Protein AF-0000000087027478 (afdb_homodimer)

Radius of gyration: 16.5 Å; Cα contacts (8 Å, |Δi|>4): 423; chains: 2; bounding box: 35×44×40 Å

InterPro domains:
  IPR011008 Dimeric alpha-beta barrel [SSF54909] (3-98)
  IPR013097 Stress responsive alpha+beta-barrel [PF07876] (5-97)
  IPR013097 Stress responsive alpha+beta-barrel [PS51502] (4-96)
  IPR013097 Stress responsive alpha+beta-barrel [SM00886] (4-98)
  IPR044662 Stress-response A/B barrel domain-containing protein HS1/DABB1-like [PTHR33178] (3-101)

pLDDT: mean 93.44, std 7.03, range [52.25, 98.31]

Foldseek 3Di:
DQFKKKKKWFAWDPPFPVVVLVVLVVVLLVVQPQWPDKDKDFDDDDDCVVCVRTTMMIMTGGRYVVSVVCSCPDPSNVVSVVVVVVGTDDMDIDMDDDDDPDDDD/DQFKKKKKWFAWDPPFPVVVLVVLVVVLLVVQPQWPDKDKDFDDDDDCVVCVRTTMMIMTTGRYVVSVVCSCPDPSNVVSVVVVVVGTDDMDIDMDDDDDPDDDD

Organism: Hibiscus syriacus (NCBI:txid106335)

Solvent-accessible surface area (backbone atoms only — not comparable to full-atom values): 10859 Å² total; per-residue (Å²): 126,73,19,19,35,45,37,37,37,31,16,66,34,94,84,44,61,58,68,59,53,51,52,50,49,54,51,49,51,73,72,34,80,50,50,38,24,32,36,33,32,56,26,85,76,58,60,60,80,39,28,68,70,37,36,36,42,37,41,35,33,17,79,31,66,67,38,44,53,49,48,62,67,31,68,68,44,49,56,46,50,57,57,51,59,72,37,46,68,43,68,37,43,47,51,24,56,32,44,66,80,36,67,67,124,124,71,20,19,34,45,37,38,39,29,16,65,35,92,86,44,63,58,68,60,51,52,52,50,49,54,51,51,52,72,72,35,81,53,51,37,22,32,36,34,32,56,26,85,75,58,60,60,80,38,27,67,70,39,36,37,42,37,42,35,35,20,76,32,66,67,38,45,52,50,48,62,66,31,68,70,45,48,56,46,48,57,56,52,59,72,37,46,69,42,68,38,42,46,51,24,57,32,44,65,80,36,66,67,122

Nearest PDB structures (foldseek):
  1rjj-assembly1_B  TM=8.114E-01  e=2.551E-12  Arabidopsis thaliana
  5b0d-assembly1_B  TM=8.702E-01  e=1.758E-09  Cannabis sativa
  1q53-assembly1_B  TM=8.095E-01  e=2.148E-09  Arabidopsis thaliana
  2qyc-assembly1_A  TM=7.670E-01  e=3.779E-08  Bordetella bronchiseptica RB50
  3bgu-assembly1_A  TM=8.390E-01  e=3.648E-07  Thermobifida fusca YX

Secondary structure (DSSP, 8-state):
---EEEEEEEEE-TT--HHHHHHHHHHHHHH-TT--EEEEEE--SS-HHHHTT--EEEEEEESSHHHHHHHHHSHHHHHHHHHHHHHEEEEEEEEEEEEEEE---/---EEEEEEEEE-TT--HHHHHHHHHHHHHH-TT--EEEEEE--SS-HHHHTT--EEEEEEESSHHHHHHHHHSHHHHHHHHHHHHHEEEEEEEEEEEEEEE---

Sequence (210 aa):
MAGFKHLVIVKFKADCPVDDILKGMEKLVSEIDAVKSFEWGQDIESEEMLRQGFTHAFLMSFDSKAEYTAFVGHPSHVEFSATFSGAIDKIVLLDFPCVVAKASAMAGFKHLVIVKFKADCPVDDILKGMEKLVSEIDAVKSFEWGQDIESEEMLRQGFTHAFLMSFDSKAEYTAFVGHPSHVEFSATFSGAIDKIVLLDFPCVVAKASA

Structure (mmCIF, N/CA/C/O backbone):
data_AF-0000000087027478-model_v1
#
loop_
_entity.id
_entity.type
_entity.pdbx_description
1 polymer 'Ricin-agglutinin family protein'
#
loop_
_atom_site.group_PDB
_atom_site.id
_atom_site.type_symbol
_atom_site.label_atom_id
_atom_site.label_alt_id
_atom_site.label_comp_id
_atom_site.label_asym_id
_atom_site.label_entity_id
_atom_site.label_seq_id
_atom_site.pdbx_PDB_ins_code
_atom_site.Cartn_x
_atom_site.Cartn_y
_atom_site.Cartn_z
_atom_site.occupancy
_atom_site.B_iso_or_equiv
_atom_site.auth_seq_id
_atom_site.auth_comp_id
_atom_site.auth_asym_id
_atom_site.auth_atom_id
_atom_site.pdbx_PDB_model_num
ATOM 1 N N . MET A 1 1 ? 7.391 7.082 -16.875 1 52.75 1 MET A N 1
ATOM 2 C CA . MET A 1 1 ? 7.516 6.41 -15.578 1 52.75 1 MET A CA 1
ATOM 3 C C . MET A 1 1 ? 6.262 6.613 -14.734 1 52.75 1 MET A C 1
ATOM 5 O O . MET A 1 1 ? 5.621 7.664 -14.812 1 52.75 1 MET A O 1
ATOM 9 N N . ALA A 1 2 ? 5.551 5.523 -14.227 1 67.75 2 ALA A N 1
ATOM 10 C CA . ALA A 1 2 ? 4.176 5.578 -13.75 1 67.75 2 ALA A CA 1
ATOM 11 C C . ALA A 1 2 ? 4.07 6.422 -12.477 1 67.75 2 ALA A C 1
ATOM 13 O O . ALA A 1 2 ? 2.998 6.516 -11.875 1 67.75 2 ALA A O 1
ATOM 14 N N . GLY A 1 3 ? 5.289 7.18 -12.266 1 92.19 3 GLY A N 1
ATOM 15 C CA . GLY A 1 3 ? 5.199 8.125 -11.164 1 92.19 3 GLY A CA 1
ATOM 16 C C . GLY A 1 3 ? 5.848 7.617 -9.891 1 92.19 3 GLY A C 1
ATOM 17 O O . GLY A 1 3 ? 6.695 6.719 -9.938 1 92.19 3 GLY A O 1
ATOM 18 N N . PHE A 1 4 ? 5.738 8.344 -8.859 1 97.12 4 PHE A N 1
ATOM 19 C CA . PHE A 1 4 ? 6.32 8.055 -7.559 1 97.12 4 PHE A CA 1
ATOM 20 C C . PHE A 1 4 ? 5.23 7.926 -6.496 1 97.12 4 PHE A C 1
ATOM 22 O O . PHE A 1 4 ? 4.285 8.711 -6.473 1 97.12 4 PHE A O 1
ATOM 29 N N . LYS A 1 5 ? 5.379 6.875 -5.672 1 97.5 5 LYS A N 1
ATOM 30 C CA . LYS A 1 5 ? 4.344 6.598 -4.68 1 97.5 5 LYS A CA 1
ATOM 31 C C . LYS A 1 5 ? 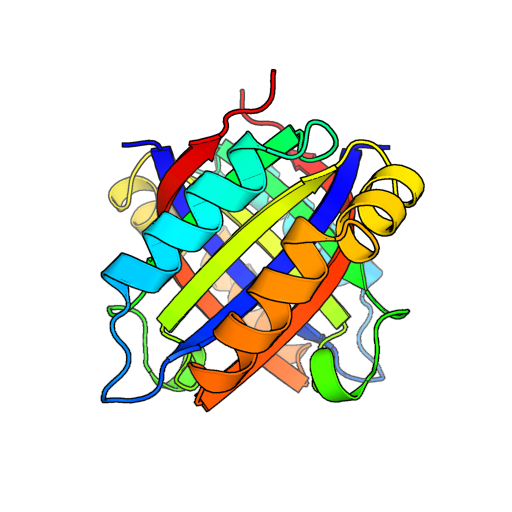4.895 6.719 -3.264 1 97.5 5 LYS A C 1
ATOM 33 O O . LYS A 1 5 ? 6.039 6.332 -3.004 1 97.5 5 LYS A O 1
ATOM 38 N N . HIS A 1 6 ? 4.105 7.266 -2.412 1 97.75 6 HIS A N 1
ATOM 39 C CA . HIS A 1 6 ? 4.285 7.266 -0.966 1 97.75 6 HIS A CA 1
ATOM 40 C C . HIS A 1 6 ? 3.205 6.438 -0.276 1 97.75 6 HIS A C 1
ATOM 42 O O . HIS A 1 6 ? 2.049 6.855 -0.2 1 97.75 6 HIS A O 1
ATOM 48 N N . LEU A 1 7 ? 3.578 5.281 0.179 1 98.31 7 LEU A N 1
ATOM 49 C CA . LEU A 1 7 ? 2.666 4.332 0.81 1 98.31 7 LEU A CA 1
ATOM 50 C C . LEU A 1 7 ? 2.92 4.25 2.311 1 98.31 7 LEU A C 1
ATOM 52 O O . LEU A 1 7 ? 4.059 4.059 2.742 1 98.31 7 LEU A O 1
ATOM 56 N N . VAL A 1 8 ? 1.881 4.414 3.094 1 98 8 VAL A N 1
ATOM 57 C CA . VAL A 1 8 ? 1.964 4.34 4.547 1 98 8 VAL A CA 1
ATOM 58 C C . VAL A 1 8 ? 0.902 3.379 5.078 1 98 8 VAL A C 1
ATOM 60 O O . VAL A 1 8 ? -0.281 3.514 4.758 1 98 8 VAL A O 1
ATOM 63 N N . ILE A 1 9 ? 1.297 2.41 5.836 1 98.19 9 ILE A N 1
ATOM 64 C CA . ILE A 1 9 ? 0.337 1.605 6.582 1 98.19 9 ILE A CA 1
ATOM 65 C C . ILE A 1 9 ? 0.567 1.785 8.078 1 98.19 9 ILE A C 1
ATOM 67 O O . ILE A 1 9 ? 1.71 1.896 8.531 1 98.19 9 ILE A O 1
ATOM 71 N N . VAL A 1 10 ? -0.58 1.824 8.812 1 97.81 10 VAL A N 1
ATOM 72 C CA . VAL A 1 10 ? -0.409 2.18 10.219 1 97.81 10 VAL A CA 1
ATOM 73 C C . VAL A 1 10 ? -1.388 1.38 11.078 1 97.81 10 VAL A C 1
ATOM 75 O O . VAL A 1 10 ? -2.396 0.88 10.57 1 97.81 10 VAL A O 1
ATOM 78 N N . LYS A 1 11 ? -1.011 1.164 12.242 1 96.94 11 LYS A N 1
ATOM 79 C CA . LYS A 1 11 ? -1.904 0.909 13.367 1 96.94 11 LYS A CA 1
ATOM 80 C C . LYS A 1 11 ? -1.985 2.121 14.289 1 96.94 11 LYS A C 1
ATOM 82 O O . LYS A 1 11 ? -0.97 2.572 14.82 1 96.94 11 LYS A O 1
ATOM 87 N N . PHE A 1 12 ? -3.143 2.639 14.492 1 97.25 12 PHE A N 1
ATOM 88 C CA . PHE A 1 12 ? -3.311 3.779 15.383 1 97.25 12 PHE A CA 1
ATOM 89 C C . PHE A 1 12 ? -3.34 3.33 16.844 1 97.25 12 PHE A C 1
ATOM 91 O O . PHE A 1 12 ? -3.73 2.199 17.141 1 97.25 12 PHE A O 1
ATOM 98 N N . LYS A 1 13 ? -2.953 4.27 17.672 1 96.25 13 LYS A N 1
ATOM 99 C CA . LYS A 1 13 ? -3.105 4.031 19.094 1 96.25 13 LYS A CA 1
ATOM 100 C C . LYS A 1 13 ? -4.578 3.91 19.484 1 96.25 13 LYS A C 1
ATOM 102 O O . LYS A 1 13 ? -5.449 4.461 18.812 1 96.25 13 LYS A O 1
ATOM 107 N N . ALA A 1 14 ? -4.871 3.152 20.594 1 92.25 14 ALA A N 1
ATOM 108 C CA . ALA A 1 14 ? -6.23 2.842 21.031 1 92.25 14 ALA A CA 1
ATOM 109 C C . ALA A 1 14 ? -7.035 4.117 21.266 1 92.25 14 ALA A C 1
ATOM 111 O O . ALA A 1 14 ? -8.227 4.176 20.953 1 92.25 14 ALA A O 1
ATOM 112 N N . ASP A 1 15 ? -6.477 5.215 21.703 1 90.38 15 ASP A N 1
ATOM 113 C CA . ASP A 1 15 ? -7.184 6.445 22.047 1 90.38 15 ASP A CA 1
ATOM 114 C C . ASP A 1 15 ? -7.035 7.492 20.938 1 90.38 15 ASP A C 1
ATOM 116 O O . ASP A 1 15 ? -7.438 8.641 21.109 1 90.38 15 ASP A O 1
ATOM 120 N N . CYS A 1 16 ? -6.629 7.039 19.812 1 90.12 16 CYS A N 1
ATOM 121 C CA . CYS A 1 16 ? -6.391 7.988 18.734 1 90.12 16 CYS A CA 1
ATOM 122 C C . CYS A 1 16 ? -7.703 8.414 18.078 1 90.12 16 CYS A C 1
ATOM 124 O O . CYS A 1 16 ? -8.523 7.566 17.719 1 90.12 16 CYS A O 1
ATOM 126 N N . PRO A 1 17 ? -7.91 9.711 18.047 1 92.5 17 PRO A N 1
ATOM 127 C CA . PRO A 1 17 ? -9.047 10.172 17.234 1 92.5 17 PRO A CA 1
ATOM 128 C C . PRO A 1 17 ? -8.797 10.023 15.734 1 92.5 17 PRO A C 1
ATOM 130 O O . PRO A 1 17 ? -8.477 11 15.062 1 92.5 17 PRO A O 1
ATOM 133 N N . VAL A 1 18 ? -9.148 8.93 15.172 1 92.31 18 VAL A N 1
ATOM 134 C CA . VAL A 1 18 ? -8.805 8.555 13.805 1 92.31 18 VAL A CA 1
ATOM 135 C C . VAL A 1 18 ? -9.469 9.523 12.828 1 92.31 18 VAL A C 1
ATOM 137 O O . VAL A 1 18 ? -8.844 9.977 11.867 1 92.31 18 VAL A O 1
ATOM 140 N N . ASP A 1 19 ? -10.695 9.898 13.102 1 93.5 19 ASP A N 1
ATOM 141 C CA . ASP A 1 19 ? -11.438 10.789 12.211 1 93.5 19 ASP A CA 1
ATOM 142 C C . ASP A 1 19 ? -10.734 12.141 12.078 1 93.5 19 ASP A C 1
ATOM 144 O O . ASP A 1 19 ? -10.672 12.703 10.984 1 93.5 19 ASP A O 1
ATOM 148 N N . ASP A 1 20 ? -10.234 12.578 13.148 1 94.25 20 ASP A N 1
ATOM 149 C CA . ASP A 1 20 ? -9.531 13.859 13.125 1 94.25 20 ASP A CA 1
ATOM 150 C C . ASP A 1 20 ? -8.242 13.758 12.32 1 94.25 20 ASP A C 1
ATOM 152 O O . ASP A 1 20 ? -7.883 14.695 11.602 1 94.25 20 ASP A O 1
ATOM 156 N N . ILE A 1 21 ? -7.578 12.672 12.469 1 93.94 21 ILE A N 1
ATOM 157 C CA . ILE A 1 21 ? -6.336 12.461 11.734 1 93.94 21 ILE A CA 1
ATOM 158 C C . ILE A 1 21 ? -6.633 12.414 10.234 1 93.94 21 ILE A C 1
ATOM 160 O O . ILE A 1 21 ? -5.926 13.031 9.438 1 93.94 21 ILE A O 1
ATOM 164 N N . LEU A 1 22 ? -7.668 11.758 9.898 1 93.25 22 LEU A N 1
ATOM 165 C CA . LEU A 1 22 ? -8.055 11.633 8.5 1 93.25 22 LEU A CA 1
ATOM 166 C C . LEU A 1 22 ? -8.422 12.984 7.91 1 93.25 22 LEU A C 1
ATOM 168 O O . LEU A 1 22 ? -8.031 13.305 6.789 1 93.25 22 LEU A O 1
ATOM 172 N N . LYS A 1 23 ? -9.109 13.758 8.664 1 93.5 23 LYS A N 1
ATOM 173 C CA . LYS A 1 23 ? -9.453 15.109 8.234 1 93.5 23 LYS A CA 1
ATOM 174 C C . LYS A 1 23 ? -8.195 15.953 8.039 1 93.5 23 LYS A C 1
ATOM 176 O O . LYS A 1 23 ? -8.109 16.734 7.082 1 93.5 23 LYS A O 1
ATOM 181 N N . GLY A 1 24 ? -7.336 15.781 8.977 1 94.06 24 GLY A N 1
ATOM 182 C CA . GLY A 1 24 ? -6.066 16.484 8.852 1 94.06 24 GLY A CA 1
ATOM 183 C C . GLY A 1 24 ? -5.281 16.078 7.617 1 94.06 24 GLY A C 1
ATOM 184 O O . GLY A 1 24 ? -4.672 16.938 6.965 1 94.06 24 GLY A O 1
ATOM 185 N N . MET A 1 25 ? -5.285 14.867 7.27 1 94 25 MET A N 1
ATOM 186 C CA . MET A 1 25 ? -4.59 14.383 6.078 1 94 25 MET A CA 1
ATOM 187 C C . MET A 1 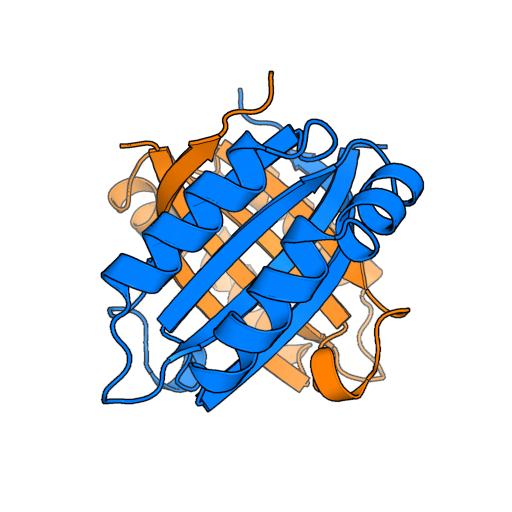25 ? -5.23 14.938 4.812 1 94 25 MET A C 1
ATOM 189 O O . MET A 1 25 ? -4.531 15.359 3.893 1 94 25 MET A O 1
ATOM 193 N N . GLU A 1 26 ? -6.512 14.859 4.797 1 93.5 26 GLU A N 1
ATOM 194 C CA . GLU A 1 26 ? -7.219 15.398 3.639 1 93.5 26 GLU A CA 1
ATOM 195 C C . GLU A 1 26 ? -6.926 16.875 3.449 1 93.5 26 GLU A C 1
ATOM 197 O O . GLU A 1 26 ? -6.727 17.344 2.322 1 93.5 26 GLU A O 1
ATOM 202 N N . LYS A 1 27 ? -6.918 17.594 4.512 1 93.12 27 LYS A N 1
ATOM 203 C CA . LYS A 1 27 ? -6.559 19 4.465 1 93.12 27 LYS A CA 1
ATOM 204 C C . LYS A 1 27 ? -5.141 19.188 3.932 1 93.12 27 LYS A C 1
ATOM 206 O O . LYS A 1 27 ? -4.902 20.047 3.078 1 93.12 27 LYS A O 1
ATOM 211 N N . LEU A 1 28 ? -4.254 18.406 4.422 1 94.5 28 LEU A N 1
ATOM 212 C CA . LEU A 1 28 ? -2.859 18.469 3.998 1 94.5 28 LEU A CA 1
ATOM 213 C C . LEU A 1 28 ? -2.744 18.312 2.486 1 94.5 28 LEU A C 1
ATOM 215 O O . LEU A 1 28 ? -2.09 19.125 1.82 1 94.5 28 LEU A 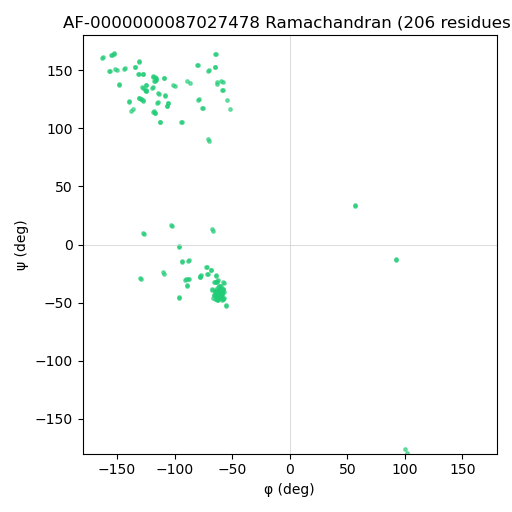O 1
ATOM 219 N N . VAL A 1 29 ? -3.34 17.281 1.955 1 93.44 29 VAL A N 1
ATOM 220 C CA . VAL A 1 29 ? -3.209 16.969 0.536 1 93.44 29 VAL A CA 1
ATOM 221 C C . VAL A 1 29 ? -3.869 18.062 -0.297 1 93.44 29 VAL A C 1
ATOM 223 O O . VAL A 1 29 ? -3.436 18.344 -1.416 1 93.44 29 VAL A O 1
ATOM 226 N N . SER A 1 30 ? -4.914 18.641 0.266 1 91.25 30 SER A N 1
ATOM 227 C CA . SER A 1 30 ? -5.602 19.719 -0.441 1 91.25 30 SER A CA 1
ATOM 228 C C . SER A 1 30 ? -4.727 20.953 -0.531 1 91.25 30 SER A C 1
ATOM 230 O O . SER A 1 30 ? -4.895 21.781 -1.437 1 91.25 30 SER A O 1
ATOM 232 N N . GLU A 1 31 ? -3.783 21.094 0.289 1 91.88 31 GLU A N 1
ATOM 233 C CA . GLU A 1 31 ? -2.943 22.281 0.371 1 91.88 31 GLU A CA 1
ATOM 234 C C . GLU A 1 31 ? -1.68 22.125 -0.47 1 91.88 31 GLU A C 1
ATOM 236 O O . GLU A 1 31 ? -0.989 23.109 -0.752 1 91.88 31 GLU A O 1
ATOM 241 N N . ILE A 1 32 ? -1.403 20.953 -0.844 1 92.88 32 ILE A N 1
ATOM 242 C CA . ILE A 1 32 ? -0.129 20.703 -1.51 1 92.88 32 ILE A CA 1
ATOM 243 C C . ILE A 1 32 ? -0.379 20.203 -2.934 1 92.88 32 ILE A C 1
ATOM 245 O O . ILE A 1 32 ? -0.718 19.031 -3.143 1 92.88 32 ILE A O 1
ATOM 249 N N . ASP A 1 33 ? -0.03 20.953 -3.951 1 91.12 33 ASP A N 1
ATOM 250 C CA . ASP A 1 33 ? -0.31 20.672 -5.355 1 91.12 33 ASP A CA 1
ATOM 251 C C . ASP A 1 33 ? 0.523 19.5 -5.859 1 91.12 33 ASP A C 1
ATOM 253 O O . ASP A 1 33 ? 0.121 18.797 -6.789 1 91.12 33 ASP A O 1
ATOM 257 N N . ALA A 1 34 ? 1.613 19.312 -5.223 1 92.88 34 ALA A N 1
ATOM 258 C CA . ALA A 1 34 ? 2.523 18.25 -5.66 1 92.88 34 ALA A CA 1
ATOM 259 C C . ALA A 1 34 ? 1.88 16.875 -5.52 1 92.88 34 ALA A C 1
ATOM 261 O O . ALA A 1 34 ? 2.27 15.93 -6.203 1 92.88 34 ALA A O 1
ATOM 262 N N . VAL A 1 35 ? 0.942 16.75 -4.609 1 95.38 35 VAL A N 1
ATOM 263 C CA . VAL A 1 35 ? 0.222 15.492 -4.449 1 95.38 35 VAL A CA 1
ATOM 264 C C . VAL A 1 35 ? -0.806 15.336 -5.566 1 95.38 35 VAL A C 1
ATOM 266 O O . VAL A 1 35 ? -1.764 16.109 -5.648 1 95.38 35 VAL A O 1
ATOM 269 N N . LYS A 1 36 ? -0.658 14.359 -6.352 1 94.44 36 LYS A N 1
ATOM 270 C CA . LYS A 1 36 ? -1.515 14.188 -7.523 1 94.44 36 LYS A CA 1
ATOM 271 C C . LYS A 1 36 ? -2.76 13.375 -7.172 1 94.44 36 LYS A C 1
ATOM 273 O O . LYS A 1 36 ? -3.826 13.586 -7.754 1 94.44 36 LYS A O 1
ATOM 278 N N . SER A 1 37 ? -2.562 12.5 -6.352 1 94.75 37 SER A N 1
ATOM 279 C CA . SER A 1 37 ? -3.701 11.727 -5.867 1 94.75 37 SER A CA 1
ATOM 280 C C . SER A 1 37 ? -3.475 11.25 -4.438 1 94.75 37 SER A C 1
ATOM 282 O O . SER A 1 37 ? -2.334 11.141 -3.986 1 94.75 37 SER A O 1
ATOM 284 N N . PHE A 1 38 ? -4.566 11.117 -3.756 1 96.31 38 PHE A N 1
ATOM 285 C CA . PHE A 1 38 ? -4.566 10.609 -2.389 1 96.31 38 PHE A CA 1
ATOM 286 C C . PHE A 1 38 ? -5.734 9.656 -2.162 1 96.31 38 PHE A C 1
ATOM 288 O O . PHE A 1 38 ? -6.891 10.016 -2.404 1 96.31 38 PHE A O 1
ATOM 295 N N . GLU A 1 39 ? -5.422 8.461 -1.75 1 96.31 39 GLU A N 1
ATOM 296 C CA . GLU A 1 39 ? -6.422 7.453 -1.404 1 96.31 39 GLU A CA 1
ATOM 297 C C . GLU A 1 39 ? -6.07 6.754 -0.092 1 96.31 39 GLU A C 1
ATOM 299 O O . GLU A 1 39 ? -4.898 6.703 0.295 1 96.31 39 GLU A O 1
ATOM 304 N N . TRP A 1 40 ? -7.078 6.305 0.535 1 96.62 40 TRP A N 1
ATOM 305 C CA . TRP A 1 40 ? -6.848 5.598 1.79 1 96.62 40 TRP A CA 1
ATOM 306 C C . TRP A 1 40 ? -7.957 4.582 2.053 1 96.62 40 TRP A C 1
ATOM 308 O O . TRP A 1 40 ? -8.977 4.574 1.358 1 96.62 40 TRP A O 1
ATOM 318 N N . GLY A 1 41 ? -7.695 3.656 2.994 1 96.88 41 GLY A N 1
ATOM 319 C CA . GLY A 1 41 ? -8.703 2.684 3.387 1 96.88 41 GLY A CA 1
ATOM 320 C C . GLY A 1 41 ? -8.398 2.004 4.707 1 96.88 41 GLY A C 1
ATOM 321 O O . GLY A 1 41 ? -7.277 2.1 5.215 1 96.88 41 GLY A O 1
ATOM 322 N N . GLN A 1 42 ? -9.477 1.474 5.195 1 96.62 42 GLN A N 1
ATOM 323 C CA . GLN A 1 42 ? -9.383 0.736 6.453 1 96.62 42 GLN A CA 1
ATOM 324 C C . GLN A 1 42 ? -9.68 -0.745 6.242 1 96.62 42 GLN A C 1
ATOM 326 O O . GLN A 1 42 ? -10.664 -1.098 5.578 1 96.62 42 GLN A O 1
ATOM 331 N N . ASP A 1 43 ? -8.773 -1.563 6.766 1 95.62 43 ASP A N 1
ATOM 332 C CA . ASP A 1 43 ? -8.977 -3.008 6.758 1 95.62 43 ASP A CA 1
ATOM 333 C C . ASP A 1 43 ? -9.023 -3.561 8.18 1 95.62 43 ASP A C 1
ATOM 335 O O . ASP A 1 43 ? -7.996 -3.646 8.859 1 95.62 43 ASP A O 1
ATOM 339 N N . ILE A 1 44 ? -10.188 -4.023 8.469 1 88.12 44 ILE A N 1
ATOM 340 C CA . ILE A 1 44 ? -10.312 -4.652 9.781 1 88.12 44 ILE A CA 1
ATOM 341 C C . ILE A 1 44 ? -10.906 -6.051 9.633 1 88.12 44 ILE A C 1
ATOM 343 O O . ILE A 1 44 ? -11.242 -6.699 10.625 1 88.12 44 ILE A O 1
ATOM 347 N N . GLU A 1 45 ? -10.984 -6.457 8.398 1 90.31 45 GLU A N 1
ATOM 348 C CA . GLU A 1 45 ? -11.688 -7.715 8.172 1 90.31 45 GLU A CA 1
ATOM 349 C C . GLU A 1 45 ? -10.719 -8.828 7.773 1 90.31 45 GLU A C 1
ATOM 351 O O . GLU A 1 45 ? -11.031 -10.008 7.906 1 90.31 45 GLU A O 1
ATOM 356 N N . SER A 1 46 ? -9.586 -8.508 7.211 1 92.69 46 SER A N 1
ATOM 357 C CA . SER A 1 46 ? -8.617 -9.508 6.785 1 92.69 46 SER A CA 1
ATOM 358 C C . SER A 1 46 ? -8.07 -10.297 7.973 1 92.69 46 SER A C 1
ATOM 360 O O . SER A 1 46 ? -8.25 -9.891 9.125 1 92.69 46 SER A O 1
ATOM 362 N N . GLU A 1 47 ? -7.469 -11.391 7.648 1 92.62 47 GLU A N 1
ATOM 363 C CA . GLU A 1 47 ? -6.883 -12.211 8.703 1 92.62 47 GLU A CA 1
ATOM 364 C C . GLU A 1 47 ? -5.844 -11.43 9.5 1 92.62 47 GLU A C 1
ATOM 366 O O . GLU A 1 47 ? -4.941 -10.82 8.922 1 92.62 47 GLU A O 1
ATOM 371 N N . GLU A 1 48 ? -5.965 -11.539 10.758 1 91.19 48 GLU A N 1
ATOM 372 C CA . GLU A 1 48 ? -5.109 -10.773 11.664 1 91.19 48 GLU A CA 1
ATOM 373 C C . GLU A 1 48 ? -3.633 -11.062 11.398 1 91.19 48 GLU A C 1
ATOM 375 O O . GLU A 1 48 ? -2.803 -10.156 11.406 1 91.19 48 GLU A O 1
ATOM 380 N N . MET A 1 49 ? -3.287 -12.281 11.148 1 91.75 49 MET A N 1
ATOM 381 C CA . MET A 1 49 ? -1.9 -12.688 10.938 1 91.75 49 MET A CA 1
ATOM 382 C C . MET A 1 49 ? -1.313 -12 9.711 1 91.75 49 MET A C 1
ATOM 384 O O . MET A 1 49 ? -0.128 -11.664 9.688 1 91.75 49 MET A O 1
ATOM 388 N N . LEU A 1 50 ? -2.139 -11.727 8.773 1 92.75 50 LEU A N 1
ATOM 389 C CA . LEU A 1 50 ? -1.662 -11.125 7.535 1 92.75 50 LEU A CA 1
ATOM 390 C C . LEU A 1 50 ? -1.641 -9.602 7.648 1 92.75 50 LEU A C 1
ATOM 392 O O . LEU A 1 50 ? -0.823 -8.938 7.008 1 92.75 50 LEU A O 1
ATOM 396 N N . ARG A 1 51 ? -2.508 -9.078 8.438 1 95.69 51 ARG A N 1
ATOM 397 C CA . ARG A 1 51 ? -2.516 -7.637 8.648 1 95.69 51 ARG A CA 1
ATOM 398 C C . ARG A 1 51 ? -1.408 -7.215 9.609 1 95.69 51 ARG A C 1
ATOM 400 O O . ARG A 1 51 ? -0.972 -6.062 9.594 1 95.69 51 ARG A O 1
ATOM 407 N N . GLN A 1 52 ? -1.043 -8.109 10.477 1 95.88 52 GLN A N 1
ATOM 408 C CA . GLN A 1 52 ? 0.006 -7.898 11.469 1 95.88 52 GLN A CA 1
ATOM 409 C C . GLN A 1 52 ? -0.293 -6.676 12.328 1 95.88 52 GLN A C 1
ATOM 411 O O . GLN A 1 52 ? 0.614 -5.914 12.672 1 95.88 52 GLN A O 1
ATOM 416 N N . GLY A 1 53 ? -1.548 -6.418 12.594 1 95.69 53 GLY A N 1
ATOM 417 C CA . GLY A 1 53 ? -1.983 -5.359 13.492 1 95.69 53 GLY A CA 1
ATOM 418 C C . GLY A 1 53 ? -2.26 -4.051 12.781 1 95.69 53 GLY A C 1
ATOM 419 O O . GLY A 1 53 ? -2.834 -3.129 13.367 1 95.69 53 GLY A O 1
ATOM 420 N N . PHE A 1 54 ? -1.85 -3.936 11.586 1 97.75 54 PHE A N 1
ATOM 421 C CA . PHE A 1 54 ? -2.123 -2.721 10.828 1 97.75 54 PHE A CA 1
ATOM 422 C C . PHE A 1 54 ? -3.602 -2.621 10.477 1 97.75 54 PHE A C 1
ATOM 424 O O . PHE A 1 54 ? -4.266 -3.639 10.258 1 97.75 54 PHE A O 1
ATOM 431 N N . THR A 1 55 ? -4.055 -1.367 10.375 1 96.88 55 THR A N 1
ATOM 432 C CA . THR A 1 55 ? -5.492 -1.201 10.172 1 96.88 55 THR A CA 1
ATOM 433 C C . THR A 1 55 ? -5.762 -0.266 8.992 1 96.88 55 THR A C 1
ATOM 435 O O . THR A 1 55 ? -6.836 -0.312 8.391 1 96.88 55 THR A O 1
ATOM 438 N N . HIS A 1 56 ? -4.875 0.656 8.727 1 97.81 56 HIS A N 1
ATOM 439 C CA . HIS A 1 56 ? -5.121 1.668 7.707 1 97.81 56 HIS A CA 1
ATOM 440 C C . HIS A 1 56 ? -3.977 1.729 6.703 1 97.81 56 HIS A C 1
ATOM 442 O O . HIS A 1 56 ? -2.812 1.549 7.07 1 97.81 56 HIS A O 1
ATOM 448 N N . ALA A 1 57 ? -4.328 2.014 5.516 1 98.25 57 ALA A N 1
ATOM 449 C CA . ALA A 1 57 ? -3.371 2.273 4.445 1 98.25 57 ALA A CA 1
ATOM 450 C C . ALA A 1 57 ? -3.625 3.633 3.799 1 98.25 57 ALA A C 1
ATOM 452 O O . ALA A 1 57 ? -4.777 4.012 3.57 1 98.25 57 ALA A O 1
ATOM 453 N N . PHE A 1 58 ? -2.57 4.355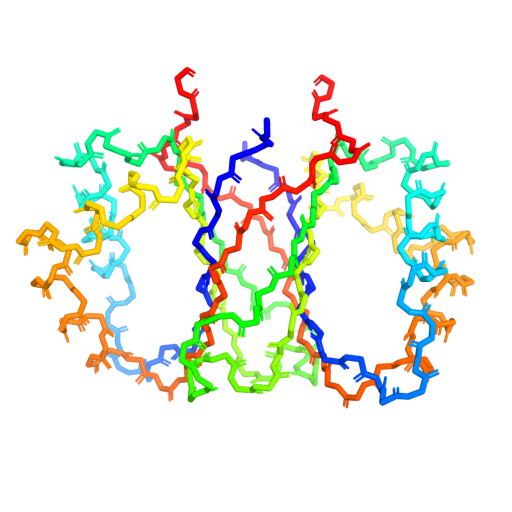 3.549 1 97.5 58 PHE A N 1
ATOM 454 C CA . PHE A 1 58 ? -2.588 5.641 2.859 1 97.5 58 PHE A CA 1
ATOM 455 C C . PHE A 1 58 ? -1.661 5.621 1.65 1 97.5 58 PHE A C 1
ATOM 457 O O . PHE A 1 58 ? -0.511 5.188 1.751 1 97.5 58 PHE A O 1
ATOM 464 N N . LEU A 1 59 ? -2.174 6.07 0.569 1 97.31 59 LEU A N 1
ATOM 465 C CA . LEU A 1 59 ? -1.389 6.098 -0.66 1 97.31 59 LEU A CA 1
ATOM 466 C C . LEU A 1 59 ? -1.467 7.469 -1.324 1 97.31 59 LEU A C 1
ATOM 468 O O . LEU A 1 59 ? -2.559 7.957 -1.618 1 97.31 59 LEU A O 1
ATOM 472 N N . MET A 1 60 ? -0.312 8.016 -1.577 1 96.94 60 MET A N 1
ATOM 473 C CA . MET A 1 60 ? -0.186 9.258 -2.332 1 96.94 60 MET A CA 1
ATOM 474 C C . MET A 1 60 ? 0.628 9.047 -3.604 1 96.94 60 MET A C 1
ATOM 476 O O . MET A 1 60 ? 1.605 8.289 -3.602 1 96.94 60 MET A O 1
ATOM 480 N N . SER A 1 61 ? 0.21 9.75 -4.598 1 96.62 61 SER A N 1
ATOM 481 C CA . SER A 1 61 ? 0.931 9.688 -5.863 1 96.62 61 SER A CA 1
ATOM 482 C C . SER A 1 61 ? 1.547 11.031 -6.219 1 96.62 61 SER A C 1
ATOM 484 O O . SER A 1 61 ? 0.937 12.078 -5.992 1 96.62 61 SER A O 1
ATOM 486 N N . PHE A 1 62 ? 2.695 10.922 -6.793 1 96.94 62 PHE A N 1
ATOM 487 C CA . PHE A 1 62 ? 3.449 12.062 -7.293 1 96.94 62 PHE A CA 1
ATOM 488 C C . PHE A 1 62 ? 3.928 11.812 -8.719 1 96.94 62 PHE A C 1
ATOM 490 O O . PHE A 1 62 ? 4.098 10.664 -9.133 1 96.94 62 PHE A O 1
ATOM 497 N N . ASP A 1 63 ? 4.195 12.859 -9.438 1 95.31 63 ASP A N 1
ATOM 498 C CA . ASP A 1 63 ? 4.68 12.695 -10.805 1 95.31 63 ASP A CA 1
ATOM 499 C C . ASP A 1 63 ? 6.156 12.312 -10.82 1 95.31 63 ASP A C 1
ATOM 501 O O . ASP A 1 63 ? 6.641 11.727 -11.797 1 95.31 63 ASP A O 1
ATOM 505 N N . SER A 1 64 ? 6.852 12.688 -9.805 1 95.38 64 SER A N 1
ATOM 506 C CA . SER A 1 64 ? 8.281 12.43 -9.742 1 95.38 64 SER A CA 1
ATOM 507 C C . SER A 1 64 ? 8.773 12.375 -8.297 1 95.38 64 SER A C 1
ATOM 509 O O . SER A 1 64 ? 8.07 12.812 -7.383 1 95.38 64 SER A O 1
ATOM 511 N N . LYS A 1 65 ? 9.953 11.797 -8.172 1 95.69 65 LYS A N 1
ATOM 512 C CA . LYS A 1 65 ? 10.594 11.789 -6.859 1 95.69 65 LYS A CA 1
ATOM 513 C C . LYS A 1 65 ? 10.828 13.211 -6.355 1 95.69 65 LYS A C 1
ATOM 515 O O . LYS A 1 65 ? 10.75 13.469 -5.152 1 95.69 65 LYS A O 1
ATOM 520 N N . ALA A 1 66 ? 11.148 14.117 -7.277 1 95.81 66 ALA A N 1
ATOM 521 C CA . ALA A 1 66 ? 11.367 15.516 -6.91 1 95.81 66 ALA A CA 1
ATOM 522 C C . ALA A 1 66 ? 10.125 16.109 -6.266 1 95.81 66 ALA A C 1
ATOM 524 O O . ALA A 1 66 ? 10.227 16.828 -5.266 1 95.81 66 ALA A O 1
ATOM 525 N N . GLU A 1 67 ? 8.977 15.867 -6.789 1 96 67 GLU A N 1
ATOM 526 C CA . GLU A 1 67 ? 7.727 16.359 -6.215 1 96 67 GLU A CA 1
ATOM 527 C C . GLU A 1 67 ? 7.473 15.75 -4.84 1 96 67 GLU A C 1
ATOM 529 O O . GLU A 1 67 ? 6.988 16.422 -3.934 1 96 67 GLU A O 1
ATOM 534 N N . TYR A 1 68 ? 7.805 14.508 -4.707 1 96.75 68 TYR A N 1
ATOM 535 C CA . TYR A 1 68 ? 7.715 13.859 -3.402 1 96.75 68 TYR A CA 1
ATOM 536 C C . TYR A 1 68 ? 8.633 14.531 -2.393 1 96.75 68 TYR A C 1
ATOM 538 O O . TYR A 1 68 ? 8.219 14.82 -1.265 1 96.75 68 TYR A O 1
ATOM 546 N N . THR A 1 69 ? 9.805 14.773 -2.809 1 96 69 THR A N 1
ATOM 547 C CA . THR A 1 69 ? 10.773 15.43 -1.932 1 96 69 THR A CA 1
ATOM 548 C C . THR A 1 69 ? 10.273 16.812 -1.512 1 96 69 THR A C 1
ATOM 550 O O . THR A 1 69 ? 10.414 17.203 -0.351 1 96 69 THR A O 1
ATOM 553 N N . ALA A 1 70 ? 9.648 17.531 -2.428 1 95.44 70 ALA A N 1
ATOM 554 C CA . ALA A 1 70 ? 9.055 18.828 -2.113 1 95.44 70 ALA A CA 1
ATOM 555 C C . ALA A 1 70 ? 7.93 18.672 -1.091 1 95.44 70 ALA A C 1
ATOM 557 O O . ALA A 1 70 ? 7.797 19.5 -0.179 1 95.44 70 ALA A O 1
ATOM 558 N N . PHE A 1 71 ? 7.141 17.703 -1.279 1 96.5 71 PHE A N 1
ATOM 559 C CA . PHE A 1 71 ? 6.055 17.391 -0.356 1 96.5 71 PHE A CA 1
ATOM 560 C C . PHE A 1 71 ? 6.594 17.125 1.044 1 96.5 71 PHE A C 1
ATOM 562 O O . PHE A 1 71 ? 6.086 17.656 2.025 1 96.5 71 PHE A O 1
ATOM 569 N N . VAL A 1 72 ? 7.637 16.312 1.186 1 95.44 72 VAL A N 1
ATOM 570 C CA . VAL A 1 72 ? 8.219 15.922 2.463 1 95.44 72 VAL A CA 1
ATOM 571 C C . VAL A 1 72 ? 8.758 17.156 3.188 1 95.44 72 VAL A C 1
ATOM 573 O O . VAL A 1 72 ? 8.648 17.266 4.41 1 95.44 72 VAL A O 1
ATOM 576 N N . GLY A 1 73 ? 9.273 18.031 2.439 1 95.31 73 GLY A N 1
ATOM 577 C CA . GLY A 1 73 ? 9.875 19.219 3.021 1 95.31 73 GLY A CA 1
ATOM 578 C C . GLY A 1 73 ? 8.891 20.344 3.242 1 95.31 73 GLY A C 1
ATOM 579 O O . GLY A 1 73 ? 9.219 21.359 3.873 1 95.31 73 GLY A O 1
ATOM 580 N N . HIS A 1 74 ? 7.73 20.297 2.707 1 95.75 74 HIS A N 1
ATOM 581 C CA . HIS A 1 74 ? 6.73 21.344 2.854 1 95.75 74 HIS A CA 1
ATOM 582 C C . HIS A 1 74 ? 6.371 21.562 4.32 1 95.75 74 HIS A C 1
ATOM 584 O O . HIS A 1 74 ? 6.203 20.594 5.074 1 95.75 74 HIS A O 1
ATOM 590 N N . PRO A 1 75 ? 6.18 22.781 4.766 1 95.19 75 PRO A N 1
ATOM 591 C CA . PRO A 1 75 ? 5.883 23.078 6.172 1 95.19 75 PRO A CA 1
ATOM 592 C C . PRO A 1 75 ? 4.621 22.375 6.664 1 95.19 75 PRO A C 1
ATOM 594 O O . PRO A 1 75 ? 4.59 21.875 7.793 1 95.19 75 PRO A O 1
ATOM 597 N N . SER A 1 76 ? 3.645 22.344 5.879 1 94.69 76 SER A N 1
ATOM 598 C CA . SER A 1 76 ? 2.396 21.688 6.258 1 94.69 76 SER A CA 1
ATOM 599 C C . SER A 1 76 ? 2.613 20.203 6.527 1 94.69 76 SER A C 1
ATOM 601 O O . SER A 1 76 ? 2.029 19.641 7.457 1 94.69 76 SER A O 1
ATOM 603 N N . HIS A 1 77 ? 3.371 19.531 5.695 1 96.06 77 HIS A N 1
ATOM 604 C CA . HIS A 1 77 ? 3.648 18.109 5.906 1 96.06 77 HIS A CA 1
ATOM 605 C C . HIS A 1 77 ? 4.473 17.891 7.172 1 96.06 77 HIS A C 1
ATOM 607 O O . HIS A 1 77 ? 4.219 16.953 7.93 1 96.06 77 HIS A O 1
ATOM 613 N N . VAL A 1 78 ? 5.484 18.719 7.375 1 94.81 78 VAL A N 1
ATOM 614 C CA . VAL A 1 78 ? 6.332 18.594 8.555 1 94.81 78 VAL A CA 1
ATOM 615 C C . VAL A 1 78 ? 5.48 18.688 9.82 1 94.81 78 VAL A C 1
ATOM 617 O O . VAL A 1 7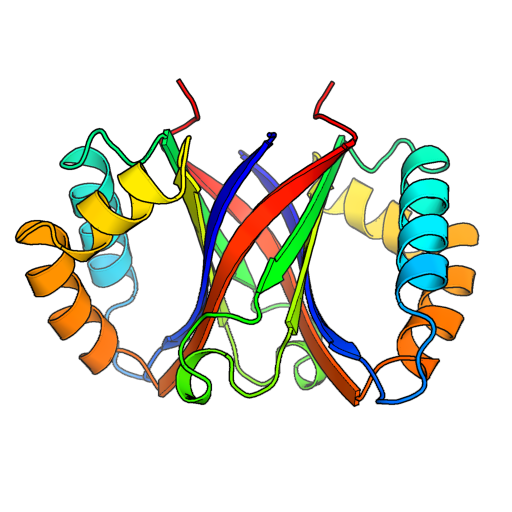8 ? 5.609 17.859 10.727 1 94.81 78 VAL A O 1
ATOM 620 N N . GLU A 1 79 ? 4.613 19.656 9.828 1 93.56 79 GLU A N 1
ATOM 621 C CA . GLU A 1 79 ? 3.727 19.844 10.969 1 93.56 79 GLU A CA 1
ATOM 622 C C . GLU A 1 79 ? 2.801 18.641 11.148 1 93.56 79 GLU A C 1
ATOM 624 O O . GLU A 1 79 ? 2.646 18.125 12.258 1 93.56 79 GLU A O 1
ATOM 629 N N . PHE A 1 80 ? 2.213 18.219 10.109 1 95.19 80 PHE A N 1
ATOM 630 C CA . PHE A 1 80 ? 1.278 17.109 10.18 1 95.19 80 PHE A CA 1
ATOM 631 C C . PHE A 1 80 ? 1.992 15.82 10.594 1 95.19 80 PHE A C 1
ATOM 633 O O . PHE A 1 80 ? 1.455 15.031 11.375 1 95.19 80 PHE A O 1
ATOM 640 N N . SER A 1 81 ? 3.182 15.602 10.055 1 93.88 81 SER A N 1
ATOM 641 C CA . SER A 1 81 ? 3.945 14.391 10.336 1 93.88 81 SER A CA 1
ATOM 642 C C . SER A 1 81 ? 4.211 14.234 11.828 1 93.88 81 SER A C 1
ATOM 644 O O . SER A 1 81 ? 4.184 13.125 12.359 1 93.88 81 SER A O 1
ATOM 646 N N . ALA A 1 82 ? 4.465 15.297 12.492 1 92.19 82 ALA A N 1
ATOM 647 C CA . ALA A 1 82 ? 4.68 15.273 13.938 1 92.19 82 ALA A CA 1
ATOM 648 C C . ALA A 1 82 ? 3.42 14.812 14.664 1 92.19 82 ALA A C 1
ATOM 650 O O . ALA A 1 82 ? 3.488 13.961 15.562 1 92.19 82 ALA A O 1
ATOM 651 N N . THR A 1 83 ? 2.33 15.391 14.258 1 91.25 83 THR A N 1
ATOM 652 C CA . THR A 1 83 ? 1.048 15 14.836 1 91.25 83 THR A CA 1
ATOM 653 C C . THR A 1 83 ? 0.738 13.539 14.539 1 91.25 83 THR A C 1
ATOM 655 O O . THR A 1 83 ? 0.333 12.789 15.43 1 91.25 83 THR A O 1
ATOM 658 N N . PHE A 1 84 ? 0.938 13.156 13.344 1 94.19 84 PHE A N 1
ATOM 659 C CA . PHE A 1 84 ? 0.655 11.805 12.867 1 94.19 84 PHE A CA 1
ATOM 660 C C . PHE A 1 84 ? 1.483 10.781 13.633 1 94.19 84 PHE A C 1
ATOM 662 O O . PHE A 1 84 ? 0.952 9.773 14.109 1 94.19 84 PHE A O 1
ATOM 669 N N . SER A 1 85 ? 2.713 11.047 13.836 1 92.75 85 SER A N 1
ATOM 670 C CA . SER A 1 85 ? 3.625 10.133 14.516 1 92.75 85 SER A CA 1
ATOM 671 C C . SER A 1 85 ? 3.201 9.914 15.969 1 92.75 85 SER A C 1
ATOM 673 O O . SER A 1 85 ? 3.396 8.828 16.516 1 92.75 85 SER A O 1
ATOM 675 N N . GLY A 1 86 ? 2.645 10.898 16.547 1 93.62 86 GLY A N 1
ATOM 676 C CA . GLY A 1 86 ? 2.186 10.789 17.922 1 93.62 86 GLY A CA 1
ATOM 677 C C . GLY A 1 86 ? 0.951 9.922 18.062 1 93.62 86 GLY A C 1
ATOM 678 O O . GLY A 1 86 ? 0.639 9.461 19.156 1 93.62 86 GLY A O 1
ATOM 679 N N . ALA A 1 87 ? 0.265 9.727 17 1 95.12 87 ALA A N 1
ATOM 680 C CA . ALA A 1 87 ? -1.011 9.023 17.031 1 95.12 87 ALA A CA 1
ATOM 681 C C . ALA A 1 87 ? -0.826 7.547 16.672 1 95.12 87 ALA A C 1
ATOM 683 O O . ALA A 1 87 ? -1.766 6.754 16.781 1 95.12 87 ALA A O 1
ATOM 684 N N . ILE A 1 88 ? 0.327 7.125 16.375 1 95.25 88 ILE A N 1
ATOM 685 C CA . ILE A 1 88 ? 0.527 5.828 15.727 1 95.25 88 ILE A CA 1
ATOM 686 C C . ILE A 1 88 ? 1.165 4.859 16.719 1 95.25 88 ILE A C 1
ATOM 688 O O . ILE A 1 88 ? 2.016 5.25 17.516 1 95.25 88 ILE A O 1
ATOM 692 N N . ASP A 1 89 ? 0.775 3.648 16.656 1 96.94 89 ASP A N 1
ATOM 693 C CA . ASP A 1 89 ? 1.373 2.541 17.391 1 96.94 89 ASP A CA 1
ATOM 694 C C . ASP A 1 89 ? 2.395 1.798 16.531 1 96.94 89 ASP A C 1
ATOM 696 O O . ASP A 1 89 ? 3.482 1.462 17.016 1 96.94 89 ASP A O 1
ATOM 700 N N . LYS A 1 90 ? 2.061 1.474 15.258 1 96.25 90 LYS A N 1
ATOM 701 C CA . LYS A 1 90 ? 2.918 0.85 14.258 1 96.25 90 LYS A CA 1
ATOM 702 C C . LYS A 1 90 ? 2.854 1.606 12.938 1 96.25 90 LYS A C 1
ATOM 704 O O . LYS A 1 90 ? 1.801 2.127 12.562 1 96.25 90 LYS A O 1
ATOM 709 N N . ILE A 1 91 ? 4.023 1.567 12.289 1 97.25 91 ILE A N 1
ATOM 710 C CA . ILE A 1 91 ? 4.062 2.246 11 1 97.25 91 ILE A CA 1
ATOM 711 C C . ILE A 1 91 ? 5.047 1.535 10.07 1 97.25 91 ILE A C 1
ATOM 713 O O . ILE A 1 91 ? 6.094 1.06 10.516 1 97.25 91 ILE A O 1
ATOM 717 N N . VAL A 1 92 ? 4.664 1.383 8.867 1 97.75 92 VAL A N 1
ATOM 718 C CA . VAL A 1 92 ? 5.566 1.051 7.77 1 97.75 92 VAL A CA 1
ATOM 719 C C . VAL A 1 92 ? 5.383 2.047 6.625 1 97.75 92 VAL A C 1
ATOM 721 O O . VAL A 1 92 ? 4.254 2.404 6.285 1 97.75 92 VAL A O 1
ATOM 724 N N . LEU A 1 93 ? 6.496 2.488 6.125 1 97.44 93 LEU A N 1
ATOM 725 C CA . LEU A 1 93 ? 6.484 3.42 5.004 1 97.44 93 LEU A CA 1
ATOM 726 C C . LEU A 1 93 ? 7.32 2.891 3.844 1 97.44 93 LEU A C 1
ATOM 728 O O . LEU A 1 93 ? 8.422 2.379 4.055 1 97.44 93 LEU A O 1
ATOM 732 N N . LEU A 1 94 ? 6.801 2.941 2.646 1 98 94 LEU A N 1
ATOM 733 C CA . LEU A 1 94 ? 7.535 2.652 1.418 1 98 94 LEU A CA 1
ATOM 734 C C . LEU A 1 94 ? 7.379 3.791 0.414 1 98 94 LEU A C 1
ATOM 736 O O . LEU A 1 94 ? 6.262 4.191 0.093 1 98 94 LEU A O 1
ATOM 740 N N . ASP A 1 95 ? 8.461 4.332 -0.022 1 97.75 95 ASP A N 1
ATOM 741 C CA . ASP A 1 95 ? 8.516 5.332 -1.084 1 97.75 95 ASP A CA 1
ATOM 742 C C . ASP A 1 95 ? 9.25 4.789 -2.311 1 97.75 95 ASP A C 1
ATOM 744 O O . ASP A 1 95 ? 10.414 4.395 -2.223 1 97.75 95 ASP A O 1
ATOM 748 N N . PHE A 1 96 ? 8.531 4.812 -3.43 1 97.69 96 PHE A N 1
ATOM 749 C CA . PHE A 1 96 ? 9.133 4.082 -4.539 1 97.69 96 PHE A CA 1
ATOM 750 C C . PHE A 1 96 ? 8.602 4.594 -5.875 1 97.69 96 PHE A C 1
ATOM 752 O O . PHE A 1 96 ? 7.48 5.098 -5.953 1 97.69 96 PHE A O 1
ATOM 759 N N . PRO A 1 97 ? 9.5 4.512 -6.938 1 96.81 97 PRO A N 1
ATOM 760 C CA . PRO A 1 97 ? 8.945 4.668 -8.289 1 96.81 97 PRO A CA 1
ATOM 761 C C . PRO A 1 97 ? 7.945 3.568 -8.648 1 96.81 97 PRO A C 1
ATOM 763 O O . PRO A 1 97 ? 8.164 2.4 -8.32 1 96.81 97 PRO A O 1
ATOM 766 N N . CYS A 1 98 ? 6.926 3.936 -9.289 1 95.69 98 CYS A N 1
ATOM 767 C CA . CYS A 1 98 ? 5.84 2.992 -9.531 1 95.69 98 CYS A CA 1
ATOM 768 C C . CYS A 1 98 ? 5.906 2.445 -10.953 1 95.69 98 CYS A C 1
ATOM 770 O O . CYS A 1 98 ? 6.152 3.193 -11.898 1 95.69 98 CYS A O 1
ATOM 772 N N . VAL A 1 99 ? 5.691 1.145 -11.07 1 93.62 99 VAL A N 1
ATOM 773 C CA . VAL A 1 99 ? 5.48 0.471 -12.352 1 93.62 99 VAL A CA 1
ATOM 774 C C . VAL A 1 99 ? 4.012 0.082 -12.492 1 93.62 99 VAL A C 1
ATOM 776 O O . VAL A 1 99 ? 3.475 -0.653 -11.664 1 93.62 99 VAL A O 1
ATOM 779 N N . VAL A 1 100 ? 3.434 0.635 -13.5 1 92.81 100 VAL A N 1
ATOM 780 C CA . VAL A 1 100 ? 2.043 0.283 -13.781 1 92.81 100 VAL A CA 1
ATOM 781 C C . VAL A 1 100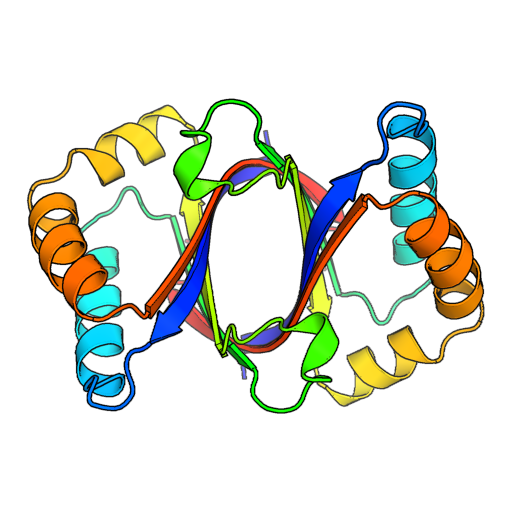 ? 1.989 -0.852 -14.797 1 92.81 100 VAL A C 1
ATOM 783 O O . VAL A 1 100 ? 2.189 -0.628 -15.992 1 92.81 100 VAL A O 1
ATOM 786 N N . ALA A 1 101 ? 1.682 -1.98 -14.336 1 91.12 101 ALA A N 1
ATOM 787 C CA . ALA A 1 101 ? 1.717 -3.154 -15.203 1 91.12 101 ALA A CA 1
ATOM 788 C C . ALA A 1 101 ? 0.361 -3.387 -15.867 1 91.12 101 ALA A C 1
ATOM 790 O O . ALA A 1 101 ? 0.281 -4.004 -16.938 1 91.12 101 ALA A O 1
ATOM 791 N N . LYS A 1 102 ? -0.702 -3.018 -15.227 1 88.19 102 LYS A N 1
ATOM 792 C CA . LYS A 1 102 ? -2.047 -2.984 -15.789 1 88.19 102 LYS A CA 1
ATOM 793 C C . LYS A 1 102 ? -2.779 -1.707 -15.391 1 88.19 102 LYS A C 1
ATOM 795 O O . LYS A 1 102 ? -3.082 -1.498 -14.219 1 88.19 102 LYS A O 1
ATOM 800 N N . ALA A 1 103 ? -3.102 -0.935 -16.344 1 79.75 103 ALA A N 1
ATOM 801 C CA . ALA A 1 103 ? -3.775 0.335 -16.094 1 79.75 103 ALA A CA 1
ATOM 802 C C . ALA A 1 103 ? -5.289 0.157 -16.078 1 79.75 103 ALA A C 1
ATOM 804 O O . ALA A 1 103 ? -5.836 -0.659 -16.812 1 79.75 103 ALA A O 1
ATOM 805 N N . SER A 1 104 ? -5.832 0.912 -15.125 1 70.75 104 SER A N 1
ATOM 806 C CA . SER A 1 104 ? -7.289 0.857 -15.062 1 70.75 104 SER A CA 1
ATOM 807 C C . SER A 1 104 ? -7.906 1.192 -16.422 1 70.75 104 SER A C 1
ATOM 809 O O . SER A 1 104 ? -7.449 2.107 -17.109 1 70.75 104 SER A O 1
ATOM 811 N N . ALA A 1 105 ? -8.766 0.259 -16.969 1 57.53 105 ALA A N 1
ATOM 812 C CA . ALA A 1 105 ? -9.453 0.517 -18.234 1 57.53 105 ALA A CA 1
ATOM 813 C C . ALA A 1 105 ? -10.477 1.637 -18.078 1 57.53 105 ALA A C 1
ATOM 815 O O . ALA A 1 105 ? -11.016 1.853 -16.984 1 57.53 105 ALA A O 1
ATOM 816 N N . MET B 1 1 ? -18.484 4.062 -4.875 1 52.25 1 MET B N 1
ATOM 817 C CA . MET B 1 1 ? -17.453 3.607 -3.934 1 52.25 1 MET B CA 1
ATOM 818 C C . MET B 1 1 ? -16.109 3.43 -4.629 1 52.25 1 MET B C 1
ATOM 820 O O . MET B 1 1 ? -16.062 3.072 -5.805 1 52.25 1 MET B O 1
ATOM 824 N N . ALA B 1 2 ? -14.984 4.082 -4.211 1 67.5 2 ALA B N 1
ATOM 825 C CA . ALA B 1 2 ? -13.773 4.289 -5.004 1 67.5 2 ALA B CA 1
ATOM 826 C C . ALA B 1 2 ? -13.07 2.967 -5.289 1 67.5 2 ALA B C 1
ATOM 828 O O . ALA B 1 2 ? -11.984 2.947 -5.871 1 67.5 2 ALA B O 1
ATOM 829 N N . GLY B 1 3 ? -13.938 1.831 -4.938 1 92.19 3 GLY B N 1
ATOM 830 C CA . GLY B 1 3 ? -13.398 0.539 -5.332 1 92.19 3 GLY B CA 1
ATOM 831 C C . GLY B 1 3 ? -12.773 -0.225 -4.18 1 92.19 3 GLY B C 1
ATOM 832 O O . GLY B 1 3 ? -13.023 0.087 -3.016 1 92.19 3 GLY B O 1
ATOM 833 N N . PHE B 1 4 ? -12.281 -1.344 -4.461 1 97.12 4 PHE B N 1
ATOM 834 C CA . PHE B 1 4 ? -11.672 -2.238 -3.486 1 97.12 4 PHE B CA 1
ATOM 835 C C . PHE B 1 4 ? -10.203 -2.482 -3.826 1 97.12 4 PHE B C 1
ATOM 837 O O . PHE B 1 4 ? -9.852 -2.674 -4.992 1 97.12 4 PHE B O 1
ATOM 844 N N . LYS B 1 5 ? -9.375 -2.414 -2.785 1 97.56 5 LYS B N 1
ATOM 845 C CA . LYS B 1 5 ? -7.938 -2.539 -3.008 1 97.56 5 LYS B CA 1
ATOM 846 C C . LYS B 1 5 ? -7.375 -3.766 -2.293 1 97.56 5 LYS B C 1
ATOM 848 O O . LYS B 1 5 ? -7.793 -4.086 -1.179 1 97.56 5 LYS B O 1
ATOM 853 N N . HIS B 1 6 ? -6.48 -4.41 -2.945 1 97.81 6 HIS B N 1
ATOM 854 C CA . HIS B 1 6 ? -5.617 -5.453 -2.398 1 97.81 6 HIS B CA 1
ATOM 855 C C . HIS B 1 6 ? -4.16 -5 -2.367 1 97.81 6 HIS B C 1
ATOM 857 O O . HIS B 1 6 ? -3.508 -4.922 -3.41 1 97.81 6 HIS B O 1
ATOM 863 N N . LEU B 1 7 ? -3.689 -4.691 -1.201 1 98.31 7 LEU B N 1
ATOM 864 C CA . LEU B 1 7 ? -2.338 -4.184 -0.997 1 98.31 7 LEU B CA 1
ATOM 865 C C . LEU B 1 7 ? -1.456 -5.23 -0.33 1 98.31 7 LEU B C 1
ATOM 867 O O . LEU B 1 7 ? -1.829 -5.801 0.699 1 98.31 7 LEU B O 1
ATOM 871 N N . VAL B 1 8 ? -0.306 -5.484 -0.913 1 98 8 VAL B N 1
ATOM 872 C CA . VAL B 1 8 ? 0.655 -6.445 -0.382 1 98 8 VAL B CA 1
ATOM 873 C C . VAL B 1 8 ? 2.037 -5.801 -0.298 1 98 8 VAL B C 1
ATOM 875 O O . VAL B 1 8 ? 2.533 -5.25 -1.284 1 98 8 VAL B O 1
ATOM 878 N N . ILE B 1 9 ? 2.633 -5.82 0.842 1 98.12 9 ILE B N 1
ATOM 879 C CA . ILE B 1 9 ? 4.039 -5.457 0.952 1 98.12 9 ILE B CA 1
ATOM 880 C C . ILE B 1 9 ? 4.848 -6.664 1.426 1 98.12 9 ILE B C 1
ATOM 882 O O . ILE B 1 9 ? 4.379 -7.445 2.256 1 98.12 9 ILE B O 1
ATOM 886 N N . VAL B 1 10 ? 6.082 -6.777 0.842 1 97.81 10 VAL B N 1
ATOM 887 C CA . VAL B 1 10 ? 6.801 -8.016 1.129 1 97.81 10 VAL B CA 1
ATOM 888 C C . VAL B 1 10 ? 8.297 -7.727 1.258 1 97.81 10 VAL B C 1
ATOM 890 O O . VAL B 1 10 ? 8.781 -6.703 0.768 1 97.81 10 VAL B O 1
ATOM 893 N N . LYS B 1 11 ? 8.906 -8.492 2.004 1 96.94 11 LYS B N 1
ATOM 894 C CA . LYS B 1 11 ? 10.336 -8.766 1.902 1 96.94 11 LYS B CA 1
ATOM 895 C C . LYS B 1 11 ? 10.586 -10.148 1.304 1 96.94 11 LYS B C 1
ATOM 897 O O . LYS B 1 11 ? 10.141 -11.164 1.851 1 96.94 11 LYS B O 1
ATOM 902 N N . PHE B 1 12 ? 11.281 -10.227 0.224 1 97.19 12 PHE B N 1
ATOM 903 C CA . PHE B 1 12 ? 11.594 -11.508 -0.397 1 97.19 12 PHE B CA 1
ATOM 904 C C . PHE B 1 12 ? 12.758 -12.18 0.314 1 97.19 12 PHE B C 1
ATOM 906 O O . PHE B 1 12 ? 13.609 -11.508 0.899 1 97.19 12 PHE B O 1
ATOM 913 N N . LYS B 1 13 ? 12.742 -13.477 0.18 1 96.31 13 LYS B N 1
ATOM 914 C CA . LYS B 1 13 ? 13.898 -14.234 0.657 1 96.31 13 LYS B CA 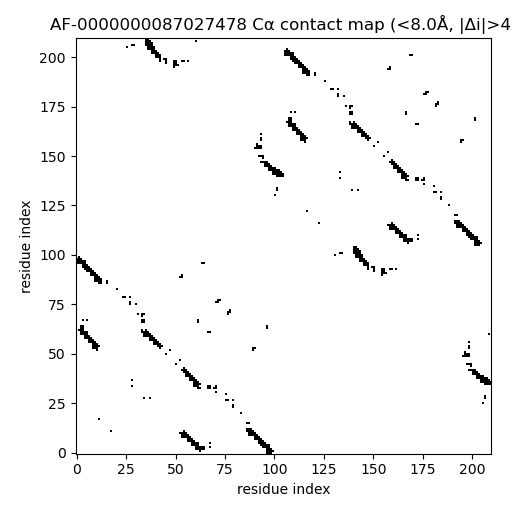1
ATOM 915 C C . LYS B 1 13 ? 15.148 -13.891 -0.146 1 96.31 13 LYS B C 1
ATOM 917 O O . LYS B 1 13 ? 15.055 -13.484 -1.307 1 96.31 13 LYS B O 1
ATOM 922 N N . ALA B 1 14 ? 16.344 -14.047 0.49 1 92.12 14 ALA B N 1
ATOM 923 C CA . ALA B 1 14 ? 17.625 -13.656 -0.098 1 92.12 14 ALA B CA 1
ATOM 924 C C . ALA B 1 14 ? 17.859 -14.367 -1.43 1 92.12 14 ALA B C 1
ATOM 926 O O . ALA B 1 14 ? 18.391 -13.773 -2.371 1 92.12 14 ALA B O 1
ATOM 927 N N . ASP B 1 15 ? 17.406 -15.562 -1.66 1 90.19 15 ASP B N 1
ATOM 928 C CA . ASP B 1 15 ? 17.656 -16.344 -2.863 1 90.19 15 ASP B CA 1
ATOM 929 C C . ASP B 1 15 ? 16.453 -16.344 -3.793 1 90.19 15 ASP B C 1
ATOM 931 O O . ASP B 1 15 ? 16.422 -17.062 -4.789 1 90.19 15 ASP B O 1
ATOM 935 N N . CYS B 1 16 ? 15.586 -15.438 -3.568 1 90.12 16 CYS B N 1
ATOM 936 C CA . CYS B 1 16 ? 14.359 -15.414 -4.363 1 90.12 16 CYS B CA 1
ATOM 937 C C . CYS B 1 16 ? 14.609 -14.789 -5.727 1 90.12 16 CYS B C 1
ATOM 939 O O . CYS B 1 16 ? 15.172 -13.695 -5.82 1 90.12 16 CYS B O 1
ATOM 941 N N . PRO B 1 17 ? 14.273 -15.539 -6.754 1 92.56 17 PRO B N 1
ATOM 942 C CA . PRO B 1 17 ? 14.289 -14.898 -8.07 1 92.56 17 PRO B CA 1
ATOM 943 C C . PRO B 1 17 ? 13.164 -13.875 -8.242 1 92.56 17 PRO B C 1
ATOM 945 O O . PRO B 1 17 ? 12.141 -14.18 -8.859 1 92.56 17 PRO B O 1
ATOM 948 N N . VAL B 1 18 ? 13.398 -12.664 -7.895 1 92.25 18 VAL B N 1
ATOM 949 C CA . VAL B 1 18 ? 12.383 -11.625 -7.816 1 92.25 18 VAL B CA 1
ATOM 950 C C . VAL B 1 18 ? 11.805 -11.359 -9.203 1 92.25 18 VAL B C 1
ATOM 952 O O . VAL B 1 18 ? 10.586 -11.234 -9.359 1 92.25 18 VAL B O 1
ATOM 955 N N . ASP B 1 19 ? 12.641 -11.352 -10.219 1 93.44 19 ASP B N 1
ATOM 956 C CA . ASP B 1 19 ? 12.195 -11.078 -11.578 1 93.44 19 ASP B CA 1
ATOM 957 C C . ASP B 1 19 ? 11.172 -12.109 -12.047 1 93.44 19 ASP B C 1
ATOM 959 O O . ASP B 1 19 ? 10.188 -11.758 -12.703 1 93.44 19 ASP B O 1
ATOM 963 N N . ASP B 1 20 ? 11.414 -13.297 -11.688 1 94.19 20 ASP B N 1
ATOM 964 C CA . ASP B 1 20 ? 10.484 -14.359 -12.078 1 94.19 20 ASP B CA 1
ATOM 965 C C . ASP B 1 20 ? 9.141 -14.203 -11.367 1 94.19 20 ASP B C 1
ATOM 967 O O . ASP B 1 20 ? 8.094 -14.453 -11.961 1 94.19 20 ASP B O 1
ATOM 971 N N . ILE B 1 21 ? 9.219 -13.812 -10.148 1 93.94 21 ILE B N 1
ATOM 972 C CA . ILE B 1 21 ? 7.996 -13.609 -9.383 1 93.94 21 ILE B CA 1
ATOM 973 C C . ILE B 1 21 ? 7.188 -12.469 -10 1 93.94 21 ILE B C 1
ATOM 975 O O . ILE B 1 21 ? 5.973 -12.586 -10.172 1 93.94 21 ILE B O 1
ATOM 979 N N . LEU B 1 22 ? 7.863 -11.453 -10.344 1 93.25 22 LEU B N 1
ATOM 980 C CA . LEU B 1 22 ? 7.211 -10.289 -10.938 1 93.25 22 LEU B CA 1
ATOM 981 C C . LEU B 1 22 ? 6.57 -10.648 -12.266 1 93.25 22 LEU B C 1
ATOM 983 O O . LEU B 1 22 ? 5.438 -10.242 -12.547 1 93.25 22 LEU B O 1
ATOM 987 N N . LYS B 1 23 ? 7.246 -11.422 -13.039 1 93.56 23 LYS B N 1
ATOM 988 C CA . LYS B 1 23 ? 6.691 -11.891 -14.312 1 93.56 23 LYS B CA 1
ATOM 989 C C . LYS B 1 23 ? 5.453 -12.75 -14.086 1 93.56 23 LYS B C 1
ATOM 991 O O . LYS B 1 23 ? 4.473 -12.648 -14.828 1 93.56 23 LYS B O 1
ATOM 996 N N . GLY B 1 24 ? 5.598 -13.562 -13.109 1 94.06 24 GLY B N 1
ATOM 997 C CA . GLY B 1 24 ? 4.453 -14.383 -12.75 1 94.06 24 GLY B CA 1
ATOM 998 C C . GLY B 1 24 ? 3.248 -13.562 -12.32 1 94.06 24 GLY B C 1
ATOM 999 O O . GLY B 1 24 ? 2.111 -13.891 -12.664 1 94.06 24 GLY B O 1
ATOM 1000 N N . MET B 1 25 ? 3.457 -12.547 -11.594 1 94.06 25 MET B N 1
ATOM 1001 C CA . MET B 1 25 ? 2.373 -11.672 -11.148 1 94.06 25 MET B CA 1
ATOM 1002 C C . MET B 1 25 ? 1.729 -10.961 -12.336 1 94.06 25 MET B C 1
ATOM 1004 O O . MET B 1 25 ? 0.503 -10.867 -12.414 1 94.06 25 MET B O 1
ATOM 1008 N N . GLU B 1 26 ? 2.562 -10.445 -13.156 1 93.44 26 GLU B N 1
ATOM 1009 C CA . GLU B 1 26 ? 2.045 -9.766 -14.336 1 93.44 26 GLU B CA 1
ATOM 1010 C C . GLU B 1 26 ? 1.201 -10.711 -15.195 1 93.44 26 GLU B C 1
ATOM 1012 O O . GLU B 1 26 ? 0.146 -10.32 -15.695 1 93.44 26 GLU B O 1
ATOM 1017 N N . LYS B 1 27 ? 1.674 -11.891 -15.359 1 93.25 27 LYS B N 1
ATOM 1018 C CA . LYS B 1 27 ? 0.911 -12.906 -16.078 1 93.25 27 LYS B CA 1
ATOM 1019 C C . LYS B 1 27 ? -0.431 -13.164 -15.406 1 93.25 27 LYS B C 1
ATOM 1021 O O . LYS B 1 27 ? -1.466 -13.234 -16.078 1 93.25 27 LYS B O 1
ATOM 1026 N N . LEU B 1 28 ? -0.391 -13.289 -14.133 1 94.5 28 LEU B N 1
ATOM 1027 C CA . LEU B 1 28 ? -1.6 -13.531 -13.352 1 94.5 28 LEU B CA 1
ATOM 1028 C C . LEU B 1 28 ? -2.645 -12.453 -13.609 1 94.5 28 LEU B C 1
ATOM 1030 O O . LEU B 1 28 ? -3.803 -12.758 -13.898 1 94.5 28 LEU B O 1
ATOM 1034 N N . VAL B 1 29 ? -2.256 -11.219 -13.461 1 93.44 29 VAL B N 1
ATOM 1035 C CA . VAL B 1 29 ? -3.193 -10.102 -13.578 1 93.44 29 VAL B CA 1
ATOM 1036 C C . VAL B 1 29 ? -3.723 -10.031 -15.016 1 93.44 29 VAL B C 1
ATOM 1038 O O . VAL B 1 29 ? -4.859 -9.609 -15.242 1 93.44 29 VAL B O 1
ATOM 1041 N N . SER B 1 30 ? -2.879 -10.414 -15.938 1 91.25 30 SER B N 1
ATOM 1042 C CA . SER B 1 30 ? -3.299 -10.406 -17.344 1 91.25 30 SER B CA 1
ATOM 1043 C C . SER B 1 30 ? -4.363 -11.461 -17.609 1 91.25 30 SER B C 1
ATOM 1045 O O . SER B 1 30 ? -5.156 -11.328 -18.547 1 91.25 30 SER B O 1
ATOM 1047 N N . GLU B 1 31 ? -4.453 -12.438 -16.812 1 91.94 31 GLU B N 1
ATOM 1048 C CA . GLU B 1 31 ? -5.359 -13.562 -17.016 1 91.94 31 GLU B CA 1
ATOM 1049 C C . GLU B 1 31 ? -6.688 -13.336 -16.297 1 91.94 31 GLU B C 1
ATOM 1051 O O . GLU B 1 31 ? -7.672 -14.031 -16.578 1 91.94 31 GLU B O 1
ATOM 1056 N N . ILE B 1 32 ? -6.695 -12.406 -15.445 1 92.88 32 ILE B N 1
ATOM 1057 C CA . ILE B 1 32 ? -7.879 -12.242 -14.602 1 92.88 32 ILE B CA 1
ATOM 1058 C C . ILE B 1 32 ? -8.516 -10.875 -14.867 1 92.88 32 ILE B C 1
ATOM 1060 O O . ILE B 1 32 ? -8.023 -9.852 -14.383 1 92.88 32 ILE B O 1
ATOM 1064 N N . ASP B 1 33 ? -9.711 -10.805 -15.406 1 91 33 ASP B N 1
ATOM 1065 C CA . ASP B 1 33 ? -10.391 -9.578 -15.82 1 91 33 ASP B CA 1
ATOM 1066 C C . ASP B 1 33 ? -10.844 -8.766 -14.609 1 91 33 ASP B C 1
ATOM 1068 O O . ASP B 1 33 ? -10.977 -7.547 -14.695 1 91 33 ASP B O 1
ATOM 1072 N N . ALA B 1 34 ? -11.031 -9.469 -13.57 1 92.69 34 ALA B N 1
ATOM 1073 C CA . ALA B 1 34 ? -11.539 -8.812 -12.367 1 92.69 34 ALA B CA 1
ATOM 1074 C C . ALA B 1 34 ? -10.547 -7.781 -11.844 1 92.69 34 ALA B C 1
ATOM 1076 O O . ALA B 1 34 ? -10.922 -6.844 -11.141 1 92.69 34 ALA B O 1
ATOM 1077 N N . VAL B 1 35 ? -9.289 -7.988 -12.125 1 95.31 35 VAL B N 1
ATOM 1078 C CA . VAL B 1 35 ? -8.266 -7.023 -11.727 1 95.31 35 VAL B CA 1
ATOM 1079 C C . VAL B 1 35 ? -8.312 -5.809 -12.641 1 95.31 35 VAL B C 1
ATOM 1081 O O . VAL B 1 35 ? -8.039 -5.914 -13.844 1 95.31 35 VAL B O 1
ATOM 1084 N N . LYS B 1 36 ? -8.586 -4.695 -12.102 1 94.44 36 LYS B N 1
ATOM 1085 C CA . LYS B 1 36 ? -8.766 -3.49 -12.906 1 94.44 36 LYS B CA 1
ATOM 1086 C C . LYS B 1 36 ? -7.438 -2.764 -13.109 1 94.44 36 LYS B C 1
ATOM 1088 O O . LYS B 1 36 ? -7.223 -2.135 -14.148 1 94.44 36 LYS B O 1
ATOM 1093 N N . SER B 1 37 ? -6.691 -2.838 -12.164 1 94.69 37 SER B N 1
ATOM 1094 C CA . SER B 1 37 ? -5.355 -2.264 -12.281 1 94.69 37 SER B CA 1
ATOM 1095 C C . SER B 1 37 ? -4.359 -2.994 -11.383 1 94.69 37 SER B C 1
ATOM 1097 O O . SER B 1 37 ? -4.754 -3.625 -10.398 1 94.69 37 SER B O 1
ATOM 1099 N N . PHE B 1 38 ? -3.154 -2.965 -11.836 1 96.31 38 PHE B N 1
ATOM 1100 C CA . PHE B 1 38 ? -2.047 -3.557 -11.094 1 96.31 38 PHE B CA 1
ATOM 1101 C C . PHE B 1 38 ? -0.805 -2.676 -11.18 1 96.31 38 PHE B C 1
ATOM 1103 O O . PHE B 1 38 ? -0.358 -2.332 -12.281 1 96.31 38 PHE B O 1
ATOM 1110 N N . GLU B 1 39 ? -0.309 -2.275 -10.055 1 96.25 39 GLU B N 1
ATOM 1111 C CA . GLU B 1 39 ? 0.927 -1.504 -9.953 1 96.25 39 GLU B CA 1
ATOM 1112 C C . GLU B 1 39 ? 1.834 -2.055 -8.859 1 96.25 39 GLU B C 1
ATOM 1114 O O . GLU B 1 39 ? 1.36 -2.695 -7.914 1 96.25 39 GLU B O 1
ATOM 1119 N N . TRP B 1 40 ? 3.068 -1.829 -9.047 1 96.62 40 TRP B N 1
ATOM 1120 C CA . TRP B 1 40 ? 4.023 -2.295 -8.039 1 96.62 40 TRP B CA 1
ATOM 1121 C C . TRP B 1 40 ? 5.27 -1.42 -8.031 1 96.62 40 TRP B C 1
ATOM 1123 O O . TRP B 1 40 ? 5.461 -0.587 -8.922 1 96.62 40 TRP B O 1
ATOM 1133 N N . GLY B 1 41 ? 6.062 -1.536 -6.938 1 96.81 41 GLY B N 1
ATOM 1134 C CA . GLY B 1 41 ? 7.324 -0.816 -6.855 1 96.81 41 GLY B CA 1
ATOM 1135 C C . GLY B 1 41 ? 8.258 -1.368 -5.797 1 96.81 41 GLY B C 1
ATOM 1136 O O . GLY B 1 41 ? 7.848 -2.168 -4.953 1 96.81 41 GLY B O 1
ATOM 1137 N N . GLN B 1 42 ? 9.469 -0.979 -6.02 1 96.62 42 GLN B N 1
ATOM 1138 C CA . GLN B 1 42 ? 10.523 -1.374 -5.09 1 96.62 42 GLN B CA 1
ATOM 1139 C C . GLN B 1 42 ? 11.094 -0.163 -4.355 1 96.62 42 GLN B C 1
ATOM 1141 O O . GLN B 1 42 ? 11.398 0.858 -4.977 1 96.62 42 GLN B O 1
ATOM 1146 N N . ASP B 1 43 ? 11.141 -0.301 -3.031 1 95.5 43 ASP B N 1
ATOM 1147 C CA . ASP B 1 43 ? 11.781 0.714 -2.197 1 95.5 43 ASP B CA 1
ATOM 1148 C C . ASP B 1 43 ? 12.984 0.139 -1.452 1 95.5 43 ASP B C 1
ATOM 1150 O O . ASP B 1 43 ? 12.82 -0.621 -0.495 1 95.5 43 ASP B O 1
ATOM 1154 N N . ILE B 1 44 ? 14.094 0.656 -1.857 1 87.88 44 ILE B N 1
ATOM 1155 C CA . ILE B 1 44 ? 15.297 0.228 -1.149 1 87.88 44 ILE B CA 1
ATOM 1156 C C . ILE B 1 44 ? 16.062 1.45 -0.658 1 87.88 44 ILE B C 1
ATOM 1158 O O . ILE B 1 44 ? 17.188 1.325 -0.16 1 87.88 44 ILE B O 1
ATOM 1162 N N . GLU B 1 45 ? 15.422 2.568 -0.786 1 90.25 45 GLU B N 1
ATOM 1163 C CA . GLU B 1 45 ? 16.172 3.789 -0.486 1 90.25 45 GLU B CA 1
ATOM 1164 C C . GLU B 1 45 ? 15.664 4.438 0.801 1 90.25 45 GLU B C 1
ATOM 1166 O O . GLU B 1 45 ? 16.375 5.227 1.425 1 90.25 45 GLU B O 1
ATOM 1171 N N . SER B 1 46 ? 14.445 4.191 1.19 1 92.62 46 SER B N 1
ATOM 1172 C CA . SER B 1 46 ? 13.883 4.793 2.398 1 92.62 46 SER B CA 1
ATOM 1173 C C . SER B 1 46 ? 14.617 4.305 3.645 1 92.62 46 SER B C 1
ATOM 1175 O O . SER B 1 46 ? 15.367 3.328 3.59 1 92.62 46 SER B O 1
ATOM 1177 N N . GLU B 1 47 ? 14.406 5.031 4.691 1 92.5 47 GLU B N 1
ATOM 1178 C CA . GLU B 1 47 ? 15.031 4.648 5.953 1 92.5 47 GLU B CA 1
ATOM 1179 C C . GLU B 1 47 ? 14.617 3.242 6.371 1 92.5 47 GLU B C 1
ATOM 1181 O O . GLU B 1 47 ? 13.422 2.924 6.414 1 92.5 47 GLU B O 1
ATOM 1186 N N . GLU B 1 48 ? 15.586 2.494 6.742 1 90.94 48 GLU B N 1
ATOM 1187 C CA . GLU B 1 48 ? 15.367 1.089 7.07 1 90.94 48 GLU B CA 1
ATOM 1188 C C . GLU B 1 48 ? 14.352 0.938 8.195 1 90.94 48 GLU B C 1
ATOM 1190 O O . GLU B 1 48 ? 13.5 0.05 8.156 1 90.94 48 GLU B O 1
ATOM 1195 N N . MET B 1 49 ? 14.398 1.783 9.164 1 91.88 49 MET B N 1
ATOM 1196 C CA . MET B 1 49 ? 13.516 1.701 10.32 1 91.88 49 MET B CA 1
ATOM 1197 C C . MET B 1 49 ? 12.055 1.875 9.898 1 91.88 49 MET B C 1
ATOM 1199 O O . MET B 1 49 ? 11.164 1.247 10.469 1 91.88 49 MET B O 1
ATOM 1203 N N . LEU B 1 50 ? 11.836 2.619 8.898 1 92.69 50 LEU B N 1
ATOM 1204 C CA . LEU B 1 50 ? 10.477 2.885 8.453 1 92.69 50 LEU B CA 1
ATOM 1205 C C . LEU B 1 50 ? 10 1.809 7.48 1 92.69 50 LEU B C 1
ATOM 1207 O O . LEU B 1 50 ? 8.805 1.518 7.406 1 92.69 50 LEU B O 1
ATOM 1211 N N . ARG B 1 51 ? 10.906 1.246 6.77 1 95.56 51 ARG B N 1
ATOM 1212 C CA . ARG B 1 51 ? 10.539 0.168 5.855 1 95.56 51 ARG B CA 1
ATOM 1213 C C . ARG B 1 51 ? 10.336 -1.143 6.609 1 95.56 51 ARG B C 1
ATOM 1215 O O . ARG B 1 51 ? 9.648 -2.041 6.129 1 95.56 51 ARG B O 1
ATOM 1222 N N . GLN B 1 52 ? 11.008 -1.261 7.699 1 95.81 52 GLN B N 1
ATOM 1223 C CA . GLN B 1 52 ? 10.938 -2.436 8.562 1 95.81 52 GLN B CA 1
ATOM 1224 C C . GLN B 1 52 ? 11.289 -3.705 7.793 1 95.81 52 GLN B C 1
ATOM 1226 O O . GLN B 1 52 ? 10.672 -4.754 7.996 1 95.81 52 GLN B O 1
ATOM 1231 N N . GLY B 1 53 ? 12.172 -3.605 6.852 1 95.56 53 GLY B N 1
ATOM 1232 C CA . GLY B 1 53 ? 12.695 -4.742 6.109 1 95.56 53 GLY B CA 1
ATOM 1233 C C . GLY B 1 53 ? 11.922 -5.027 4.832 1 95.56 53 GLY B C 1
ATOM 1234 O O . GLY B 1 53 ? 12.367 -5.82 3.998 1 95.56 53 GLY B O 1
ATOM 1235 N N . PHE B 1 54 ? 10.812 -4.445 4.676 1 97.75 54 PHE B N 1
ATOM 1236 C CA . PHE B 1 54 ? 10.039 -4.633 3.449 1 97.75 54 PHE B CA 1
ATOM 1237 C C . PHE B 1 54 ? 10.719 -3.938 2.273 1 97.75 54 PHE B C 1
ATOM 1239 O O . PHE B 1 54 ? 11.359 -2.898 2.443 1 97.75 54 PHE B O 1
ATOM 1246 N N . THR B 1 55 ? 10.508 -4.531 1.102 1 96.81 55 THR B N 1
ATOM 1247 C CA . THR B 1 55 ? 11.227 -3.996 -0.046 1 96.81 55 THR B CA 1
ATOM 1248 C C . THR B 1 55 ? 10.273 -3.717 -1.205 1 96.81 55 THR B C 1
ATOM 1250 O O . THR B 1 55 ? 10.578 -2.904 -2.08 1 96.81 55 THR B O 1
ATOM 1253 N N . HIS B 1 56 ? 9.195 -4.453 -1.312 1 97.75 56 HIS B N 1
ATOM 1254 C CA . HIS B 1 56 ? 8.305 -4.336 -2.461 1 97.75 56 HIS B CA 1
ATOM 1255 C C . HIS B 1 56 ? 6.863 -4.105 -2.021 1 97.75 56 HIS B C 1
ATOM 1257 O O . HIS B 1 56 ? 6.426 -4.645 -1.001 1 97.75 56 HIS B O 1
ATOM 1263 N N . ALA B 1 57 ? 6.184 -3.369 -2.811 1 98.19 57 ALA B N 1
ATOM 1264 C CA . ALA B 1 57 ? 4.746 -3.156 -2.652 1 98.19 57 ALA B CA 1
ATOM 1265 C C . ALA B 1 57 ? 3.994 -3.516 -3.932 1 98.19 57 ALA B C 1
ATOM 1267 O O . ALA B 1 57 ? 4.449 -3.207 -5.035 1 98.19 57 ALA B O 1
ATOM 1268 N 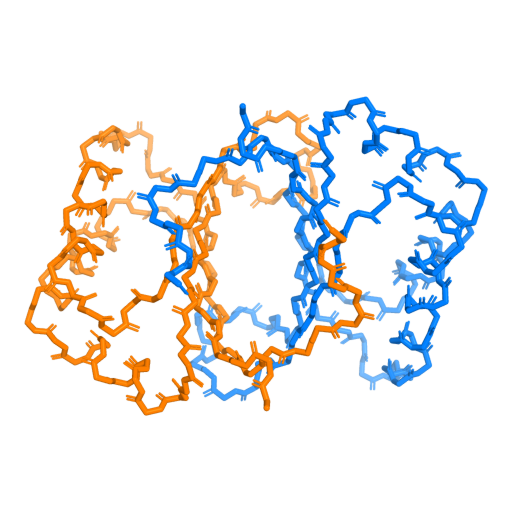N . PHE B 1 58 ? 2.896 -4.184 -3.775 1 97.5 58 PHE B N 1
ATOM 1269 C CA . PHE B 1 58 ? 1.986 -4.543 -4.855 1 97.5 58 PHE B CA 1
ATOM 1270 C C . PHE B 1 58 ? 0.576 -4.043 -4.566 1 97.5 58 PHE B C 1
ATOM 1272 O O . PHE B 1 58 ? 0.058 -4.234 -3.463 1 97.5 58 PHE B O 1
ATOM 1279 N N . LEU B 1 59 ? 0.014 -3.43 -5.535 1 97.31 59 LEU B N 1
ATOM 1280 C CA . LEU B 1 59 ? -1.335 -2.898 -5.379 1 97.31 59 LEU B CA 1
ATOM 1281 C C . LEU B 1 59 ? -2.221 -3.312 -6.551 1 97.31 59 LEU B C 1
ATOM 1283 O O . LEU B 1 59 ? -1.89 -3.047 -7.707 1 97.31 59 LEU B O 1
ATOM 1287 N N . MET B 1 60 ? -3.32 -3.895 -6.219 1 96.94 60 MET B N 1
ATOM 1288 C CA . MET B 1 60 ? -4.355 -4.238 -7.191 1 96.94 60 MET B CA 1
ATOM 1289 C C . MET B 1 60 ? -5.664 -3.523 -6.867 1 96.94 60 MET B C 1
ATOM 1291 O O . MET B 1 60 ? -6.023 -3.375 -5.695 1 96.94 60 MET B O 1
ATOM 1295 N N . SER B 1 61 ? -6.324 -3.186 -7.906 1 96.56 61 SER B N 1
ATOM 1296 C CA . SER B 1 61 ? -7.625 -2.543 -7.742 1 96.56 61 SER B CA 1
ATOM 1297 C C . SER B 1 61 ? -8.742 -3.395 -8.336 1 96.56 61 SER B C 1
ATOM 1299 O O . SER B 1 61 ? -8.562 -4.012 -9.391 1 96.56 61 SER B O 1
ATOM 1301 N N . PHE B 1 62 ? -9.828 -3.34 -7.664 1 96.94 62 PHE B N 1
ATOM 1302 C CA . PHE B 1 62 ? -11.062 -4.008 -8.062 1 96.94 62 PHE B CA 1
ATOM 1303 C C . PHE B 1 62 ? -12.242 -3.051 -7.996 1 96.94 62 PHE B C 1
ATOM 1305 O O . PHE B 1 62 ? -12.227 -2.088 -7.227 1 96.94 62 PHE B O 1
ATOM 1312 N N . ASP B 1 63 ? -13.281 -3.357 -8.711 1 95.19 63 ASP B N 1
ATOM 1313 C CA . ASP B 1 63 ? -14.461 -2.5 -8.672 1 95.19 63 ASP B CA 1
ATOM 1314 C C . ASP B 1 63 ? -15.281 -2.75 -7.41 1 95.19 63 ASP B C 1
ATOM 1316 O O . ASP B 1 63 ? -16.031 -1.879 -6.969 1 95.19 63 ASP B O 1
ATOM 1320 N N . SER B 1 64 ? -15.172 -3.92 -6.898 1 95.19 64 SER B N 1
ATOM 1321 C CA . SER B 1 64 ? -15.961 -4.297 -5.73 1 95.19 64 SER B CA 1
ATOM 1322 C C . SER B 1 64 ? -15.281 -5.41 -4.938 1 95.19 64 SER B C 1
ATOM 1324 O O . SER B 1 64 ? -14.359 -6.059 -5.438 1 95.19 64 SER B O 1
ATOM 1326 N N . LYS B 1 65 ? -15.758 -5.547 -3.709 1 95.62 65 LYS B N 1
ATOM 1327 C CA . LYS B 1 65 ? -15.273 -6.652 -2.885 1 95.62 65 LYS B CA 1
ATOM 1328 C C . LYS B 1 65 ? -15.586 -7.996 -3.533 1 95.62 65 LYS B C 1
ATOM 1330 O O . LYS B 1 65 ? -14.805 -8.945 -3.402 1 95.62 65 LYS B O 1
ATOM 1335 N N . ALA B 1 66 ? -16.719 -8.086 -4.191 1 95.69 66 ALA B N 1
ATOM 1336 C CA . ALA B 1 66 ? -17.109 -9.32 -4.871 1 95.69 66 ALA B CA 1
ATOM 1337 C C . ALA B 1 66 ? -16.078 -9.711 -5.93 1 95.69 66 ALA B C 1
ATOM 1339 O O . ALA B 1 66 ? -15.711 -10.883 -6.051 1 95.69 66 ALA B O 1
ATOM 1340 N N . GLU B 1 67 ? -15.617 -8.789 -6.707 1 96 67 GLU B N 1
ATOM 1341 C CA . GLU B 1 67 ? -14.602 -9.047 -7.719 1 96 67 GLU B CA 1
ATOM 1342 C C . GLU B 1 67 ? -13.289 -9.492 -7.074 1 96 67 GLU B C 1
ATOM 1344 O O . GLU B 1 67 ? -12.602 -10.367 -7.594 1 96 67 GLU B O 1
ATOM 1349 N N . TYR B 1 68 ? -12.969 -8.867 -5.988 1 96.94 68 TYR B N 1
ATOM 1350 C CA . TYR B 1 68 ? -11.797 -9.289 -5.23 1 96.94 68 TYR B CA 1
ATOM 1351 C C . TYR B 1 68 ? -11.945 -10.734 -4.766 1 96.94 68 TYR B C 1
ATOM 1353 O O . TYR B 1 68 ? -11.016 -11.539 -4.902 1 96.94 68 TYR B O 1
ATOM 1361 N N . THR B 1 69 ? -13.078 -11.039 -4.25 1 96 69 THR B N 1
ATOM 1362 C CA . THR B 1 69 ? -13.336 -12.398 -3.777 1 96 69 THR B CA 1
ATOM 1363 C C . THR B 1 69 ? -13.219 -13.398 -4.918 1 96 69 THR B C 1
ATOM 1365 O O . THR B 1 69 ? -12.656 -14.484 -4.746 1 96 69 THR B O 1
ATOM 1368 N N . ALA B 1 70 ? -13.688 -13.039 -6.098 1 95.56 70 ALA B N 1
ATOM 1369 C CA . ALA B 1 70 ? -13.547 -13.883 -7.285 1 95.56 70 ALA B CA 1
ATOM 1370 C C . ALA B 1 70 ? -12.07 -14.078 -7.645 1 95.56 70 ALA B C 1
ATOM 1372 O O . ALA B 1 70 ? -11.656 -15.18 -8.023 1 95.56 70 ALA B O 1
ATOM 1373 N N . PHE B 1 71 ? -11.375 -13.023 -7.57 1 96.56 71 PHE B N 1
ATOM 1374 C CA . PHE B 1 71 ? -9.938 -13.062 -7.828 1 96.56 71 PHE B CA 1
ATOM 1375 C C . PHE B 1 71 ? -9.242 -14.023 -6.871 1 96.56 71 PHE B C 1
ATOM 1377 O O . PHE B 1 71 ? -8.438 -14.859 -7.293 1 96.56 71 PHE B O 1
ATOM 1384 N N . VAL B 1 72 ? -9.516 -13.945 -5.574 1 95.31 72 VAL B N 1
ATOM 1385 C CA . VAL B 1 72 ? -8.883 -14.758 -4.539 1 95.31 72 VAL B CA 1
ATOM 1386 C C . VAL B 1 72 ? -9.172 -16.234 -4.785 1 95.31 72 VAL B C 1
ATOM 1388 O O . VAL B 1 72 ? -8.305 -17.078 -4.578 1 95.31 72 VAL B O 1
ATOM 1391 N N . GLY B 1 73 ? -10.305 -16.5 -5.258 1 95.31 73 GLY B N 1
ATOM 1392 C CA . GLY B 1 73 ? -10.719 -17.875 -5.469 1 95.31 73 GLY B CA 1
ATOM 1393 C C . GLY B 1 73 ? -10.328 -18.406 -6.836 1 95.31 73 GLY B C 1
ATOM 1394 O O . GLY B 1 73 ? -10.469 -19.609 -7.105 1 95.31 73 GLY B O 1
ATOM 1395 N N . HIS B 1 74 ? -9.953 -17.609 -7.746 1 95.75 74 HIS B N 1
ATOM 1396 C CA . HIS B 1 74 ? -9.578 -18.031 -9.094 1 95.75 74 HIS B CA 1
ATOM 1397 C C . HIS B 1 74 ? -8.43 -19.031 -9.047 1 95.75 74 HIS B C 1
ATOM 1399 O O . HIS B 1 74 ? -7.473 -18.859 -8.289 1 95.75 74 HIS B O 1
ATOM 1405 N N . PRO B 1 75 ? -8.43 -20.062 -9.859 1 95.19 75 PRO B N 1
ATOM 1406 C CA . PRO B 1 75 ? -7.387 -21.094 -9.836 1 95.19 75 PRO B CA 1
ATOM 1407 C C . PRO B 1 75 ? -5.992 -20.516 -10.078 1 95.19 75 PRO B C 1
ATOM 1409 O O . PRO B 1 75 ? -5.027 -20.938 -9.43 1 95.19 75 PRO B O 1
ATOM 1412 N N . SER B 1 76 ? -5.891 -19.625 -10.961 1 94.62 76 SER B N 1
ATOM 1413 C CA . SER B 1 76 ? -4.598 -19.016 -11.25 1 94.62 76 SER B CA 1
ATOM 1414 C C . SER B 1 76 ? -4.031 -18.297 -10.031 1 94.62 76 SER B C 1
ATOM 1416 O O . SER B 1 76 ? -2.826 -18.359 -9.773 1 94.62 76 SER B O 1
ATOM 1418 N N . HIS B 1 77 ? -4.848 -17.562 -9.305 1 95.94 77 HIS B N 1
ATOM 1419 C CA . HIS B 1 77 ? -4.383 -16.891 -8.102 1 95.94 77 HIS B CA 1
ATOM 1420 C C . HIS B 1 77 ? -3.977 -17.891 -7.023 1 95.94 77 HIS B C 1
ATOM 1422 O O . HIS B 1 77 ? -2.963 -17.688 -6.348 1 95.94 77 HIS B O 1
ATOM 1428 N N . VAL B 1 78 ? -4.77 -18.922 -6.836 1 94.81 78 VAL B N 1
ATOM 1429 C CA . VAL B 1 78 ? -4.473 -19.938 -5.828 1 94.81 78 VAL B CA 1
ATOM 1430 C C . VAL B 1 78 ? -3.1 -20.547 -6.102 1 94.81 78 VAL B C 1
ATOM 1432 O O . VAL B 1 78 ? -2.273 -20.656 -5.191 1 94.81 78 VAL B O 1
ATOM 1435 N N . GLU B 1 79 ? -2.885 -20.891 -7.324 1 93.56 79 GLU B N 1
ATOM 1436 C CA . GLU B 1 79 ? -1.601 -21.453 -7.711 1 93.56 79 GLU B CA 1
ATOM 1437 C C . GLU B 1 79 ? -0.46 -20.469 -7.484 1 93.56 79 GLU B C 1
ATOM 1439 O O . GLU B 1 79 ? 0.577 -20.828 -6.922 1 93.56 79 GLU B O 1
ATOM 1444 N N . PHE B 1 80 ? -0.646 -19.297 -7.922 1 95.12 80 PHE B N 1
ATOM 1445 C CA . PHE B 1 80 ? 0.395 -18.281 -7.785 1 95.12 80 PHE B CA 1
ATOM 1446 C C . PHE B 1 80 ? 0.676 -17.984 -6.316 1 95.12 80 PHE B C 1
ATOM 1448 O O . PHE B 1 80 ? 1.831 -17.812 -5.926 1 95.12 80 PHE B O 1
ATOM 1455 N N . SER B 1 81 ? -0.376 -17.891 -5.52 1 93.75 81 SER B N 1
ATOM 1456 C CA . SER B 1 81 ? -0.25 -17.562 -4.105 1 93.75 81 SER B CA 1
ATOM 1457 C C . SER B 1 81 ? 0.645 -18.562 -3.383 1 93.75 81 SER B C 1
ATOM 1459 O O . SER B 1 81 ? 1.416 -18.188 -2.496 1 93.75 81 SER B O 1
ATOM 1461 N N . ALA B 1 82 ? 0.548 -19.797 -3.725 1 92.25 82 ALA B N 1
ATOM 1462 C CA . ALA B 1 82 ? 1.4 -20.828 -3.137 1 92.25 82 ALA B CA 1
ATOM 1463 C C . ALA B 1 82 ? 2.869 -20.578 -3.467 1 92.25 82 ALA B C 1
ATOM 1465 O O . ALA B 1 82 ? 3.732 -20.656 -2.59 1 92.25 82 ALA B O 1
ATOM 1466 N N . THR B 1 83 ? 3.09 -20.281 -4.703 1 91.31 83 THR B N 1
ATOM 1467 C CA . THR B 1 83 ? 4.445 -19.969 -5.148 1 91.31 83 THR B CA 1
ATOM 1468 C C . THR B 1 83 ? 4.961 -18.719 -4.465 1 91.31 83 THR B C 1
ATOM 1470 O O . THR B 1 83 ? 6.094 -18.688 -3.977 1 91.31 83 THR B O 1
ATOM 1473 N N . PHE B 1 84 ? 4.156 -17.719 -4.441 1 94.12 84 PHE B N 1
ATOM 1474 C CA . PHE B 1 84 ? 4.5 -16.422 -3.865 1 94.12 84 PHE B CA 1
ATOM 1475 C C . PHE B 1 84 ? 4.848 -16.562 -2.389 1 94.12 84 PHE B C 1
ATOM 1477 O O . PHE B 1 84 ? 5.871 -16.047 -1.936 1 94.12 84 PHE B O 1
ATOM 1484 N N . SER B 1 85 ? 4.094 -17.297 -1.658 1 92.75 85 SER B N 1
ATOM 1485 C CA . SER B 1 85 ? 4.293 -17.484 -0.225 1 92.75 85 SER B CA 1
ATOM 1486 C C . SER B 1 85 ? 5.629 -18.172 0.059 1 92.75 85 SER B C 1
ATOM 1488 O O . SER B 1 85 ? 6.258 -17.906 1.087 1 92.75 85 SER B O 1
ATOM 1490 N N . GLY B 1 86 ? 6.043 -19 -0.806 1 93.62 86 GLY B N 1
ATOM 1491 C CA . GLY B 1 86 ? 7.309 -19.703 -0.642 1 93.62 86 GLY B CA 1
ATOM 1492 C C . GLY B 1 86 ? 8.516 -18.797 -0.856 1 93.62 86 GLY B C 1
ATOM 1493 O O . GLY B 1 86 ? 9.625 -19.125 -0.441 1 93.62 86 GLY B O 1
ATOM 1494 N N . ALA B 1 87 ? 8.297 -17.719 -1.506 1 95.12 87 ALA B N 1
ATOM 1495 C CA . ALA B 1 87 ? 9.383 -16.828 -1.894 1 95.12 87 ALA B CA 1
ATOM 1496 C C . ALA B 1 87 ? 9.547 -15.695 -0.883 1 95.12 87 ALA B C 1
ATOM 1498 O O . ALA B 1 87 ? 10.5 -14.906 -0.971 1 95.12 87 ALA B O 1
ATOM 1499 N N . ILE B 1 88 ? 8.75 -15.617 0.109 1 95.25 88 ILE B N 1
ATOM 1500 C CA . ILE B 1 88 ? 8.648 -14.414 0.927 1 95.25 88 ILE B CA 1
ATOM 1501 C C . ILE B 1 88 ? 9.258 -14.672 2.305 1 95.25 88 ILE B C 1
ATOM 1503 O O . ILE B 1 88 ? 9.117 -15.773 2.854 1 95.25 88 ILE B O 1
ATOM 1507 N N . ASP B 1 89 ? 9.891 -13.703 2.834 1 96.88 89 ASP B N 1
ATOM 1508 C CA . ASP B 1 89 ? 10.398 -13.695 4.203 1 96.88 89 ASP B CA 1
ATOM 1509 C C . ASP B 1 89 ? 9.422 -12.992 5.145 1 96.88 89 ASP B C 1
ATOM 1511 O O . ASP B 1 89 ? 9.172 -13.477 6.254 1 96.88 89 ASP B O 1
ATOM 1515 N N . LYS B 1 90 ? 8.875 -11.812 4.766 1 96.25 90 LYS B N 1
ATOM 1516 C CA . LYS B 1 90 ? 7.859 -11.039 5.469 1 96.25 90 LYS B CA 1
ATOM 1517 C C . LYS B 1 90 ? 6.734 -10.617 4.527 1 96.25 90 LYS B C 1
ATOM 1519 O O . LYS B 1 90 ? 6.973 -10.344 3.35 1 96.25 90 LYS B O 1
ATOM 1524 N N . ILE B 1 91 ? 5.555 -10.57 5.16 1 97.25 91 ILE B N 1
ATOM 1525 C CA . ILE B 1 91 ? 4.414 -10.156 4.348 1 97.25 91 ILE B CA 1
ATOM 1526 C C . ILE B 1 91 ? 3.402 -9.414 5.223 1 97.25 91 ILE B C 1
ATOM 1528 O O . ILE B 1 91 ? 3.197 -9.773 6.383 1 97.25 91 ILE B O 1
ATOM 1532 N N . VAL B 1 92 ? 2.883 -8.383 4.707 1 97.75 92 VAL B N 1
ATOM 1533 C CA . VAL B 1 92 ? 1.675 -7.75 5.223 1 97.75 92 VAL B CA 1
ATOM 1534 C C . VAL B 1 92 ? 0.665 -7.562 4.09 1 97.75 92 VAL B C 1
ATOM 1536 O O . VAL B 1 92 ? 1.031 -7.164 2.982 1 97.75 92 VAL B O 1
ATOM 1539 N N . LEU B 1 93 ? -0.553 -7.891 4.41 1 97.44 93 LEU B N 1
ATOM 1540 C CA . LEU B 1 93 ? -1.637 -7.738 3.445 1 97.44 93 LEU B CA 1
ATOM 1541 C C . LEU B 1 93 ? -2.773 -6.906 4.031 1 97.44 93 LEU B C 1
ATOM 1543 O O . LEU B 1 93 ? -3.162 -7.109 5.184 1 97.44 93 LEU B O 1
ATOM 1547 N N . LEU B 1 94 ? -3.26 -5.957 3.301 1 98 94 LEU B N 1
ATOM 1548 C CA . LEU B 1 94 ? -4.465 -5.199 3.631 1 98 94 LEU B CA 1
ATOM 1549 C C . LEU B 1 94 ? -5.445 -5.207 2.463 1 98 94 LEU B C 1
ATOM 1551 O O . LEU B 1 94 ? -5.082 -4.855 1.339 1 98 94 LEU B O 1
ATOM 1555 N N . ASP B 1 95 ? -6.637 -5.637 2.701 1 97.81 95 ASP B N 1
ATOM 1556 C CA . ASP B 1 95 ? -7.746 -5.594 1.755 1 97.81 95 ASP B CA 1
ATOM 1557 C C . ASP B 1 95 ? -8.859 -4.672 2.252 1 97.81 95 ASP B C 1
ATOM 1559 O O . ASP B 1 95 ? -9.414 -4.887 3.33 1 97.81 95 ASP B O 1
ATOM 1563 N N . PHE B 1 96 ? -9.148 -3.691 1.425 1 97.69 96 PHE B N 1
ATOM 1564 C CA . PHE B 1 96 ? -10.039 -2.684 1.996 1 97.69 96 PHE B CA 1
ATOM 1565 C C . PHE B 1 96 ? -10.789 -1.938 0.899 1 97.69 96 PHE B C 1
ATOM 1567 O O . PHE B 1 96 ? -10.297 -1.817 -0.225 1 97.69 96 PHE B O 1
ATOM 1574 N N . PRO B 1 97 ? -12.047 -1.483 1.246 1 96.88 97 PRO B N 1
ATOM 1575 C CA . PRO B 1 97 ? -12.664 -0.486 0.368 1 96.88 97 PRO B CA 1
ATOM 1576 C C . PRO B 1 97 ? -11.883 0.823 0.321 1 96.88 97 PRO B C 1
ATOM 1578 O O . PRO B 1 97 ? -11.406 1.302 1.355 1 96.88 97 PRO B O 1
ATOM 1581 N N . CYS B 1 98 ? -11.758 1.369 -0.806 1 95.81 98 CYS B N 1
ATOM 1582 C CA . CYS B 1 98 ? -10.891 2.531 -0.985 1 95.81 98 CYS B CA 1
ATOM 1583 C C . CYS B 1 98 ? -11.711 3.82 -0.985 1 95.81 98 CYS B C 1
ATOM 1585 O O . CYS B 1 98 ? -12.773 3.883 -1.596 1 95.81 98 CYS B O 1
ATOM 1587 N N . VAL B 1 99 ? -11.195 4.812 -0.289 1 93.56 99 VAL B N 1
ATOM 1588 C CA . VAL B 1 99 ? -11.688 6.184 -0.354 1 93.56 99 VAL B CA 1
ATOM 1589 C C . VAL B 1 99 ? -10.703 7.055 -1.134 1 93.56 99 VAL B C 1
ATOM 1591 O O . VAL B 1 99 ? -9.531 7.16 -0.763 1 93.56 99 VAL B O 1
ATOM 1594 N N . VAL B 1 100 ? -11.219 7.582 -2.207 1 92.81 100 VAL B N 1
ATOM 1595 C CA . VAL B 1 100 ? -10.383 8.484 -2.994 1 92.81 100 VAL B CA 1
ATOM 1596 C C . VAL B 1 100 ? -10.641 9.93 -2.57 1 92.81 100 VAL B C 1
ATOM 1598 O O . VAL B 1 100 ? -11.656 10.523 -2.947 1 92.81 100 VAL B O 1
ATOM 1601 N N . ALA B 1 101 ? -9.727 10.461 -1.86 1 91 101 ALA B N 1
ATOM 1602 C CA . ALA B 1 101 ? -9.93 11.797 -1.307 1 91 101 ALA B CA 1
ATOM 1603 C C . ALA B 1 101 ? -9.422 12.867 -2.268 1 91 101 ALA B C 1
ATOM 1605 O O . ALA B 1 101 ? -9.875 14.016 -2.219 1 91 101 ALA B O 1
ATOM 1606 N N . LYS B 1 102 ? -8.422 12.547 -3.066 1 88.31 102 LYS B N 1
ATOM 1607 C CA . LYS B 1 102 ? -7.949 13.383 -4.164 1 88.31 102 LYS B CA 1
ATOM 1608 C C . LYS B 1 102 ? -7.652 12.539 -5.406 1 88.31 102 LYS B C 1
ATOM 1610 O O . LYS B 1 102 ? -6.73 11.719 -5.402 1 88.31 102 LYS B O 1
ATOM 1615 N N . ALA B 1 103 ? -8.406 12.773 -6.426 1 81 103 ALA B N 1
ATOM 1616 C CA . ALA B 1 103 ? -8.242 12.008 -7.66 1 81 103 ALA B CA 1
ATOM 1617 C C . ALA B 1 103 ? -7.188 12.648 -8.562 1 81 103 ALA B C 1
ATOM 1619 O O . ALA B 1 103 ? -7.059 13.867 -8.609 1 81 103 ALA B O 1
ATOM 1620 N N . SER B 1 104 ? -6.426 11.656 -9.102 1 68.81 104 SER B N 1
ATOM 1621 C CA . SER B 1 104 ? -5.422 12.164 -10.039 1 68.81 104 SER B CA 1
ATOM 1622 C C . SER B 1 104 ? -6.055 13.07 -11.086 1 68.81 104 SER B C 1
ATOM 1624 O O . SER B 1 104 ? -7.148 12.789 -11.578 1 68.81 104 SER B O 1
ATOM 1626 N N . ALA B 1 105 ? -5.645 14.359 -11.062 1 55.28 105 ALA B N 1
ATOM 1627 C CA . ALA B 1 105 ? -6.141 15.281 -12.078 1 55.28 105 ALA B CA 1
ATOM 1628 C C . ALA B 1 105 ? -5.75 14.82 -13.477 1 55.28 105 ALA B C 1
ATOM 1630 O O . ALA B 1 105 ? -4.715 14.172 -13.664 1 55.28 105 ALA B O 1
#